Protein AF-W4VE16-F1 (afdb_monomer_lite)

Secondary structure (DSSP, 8-state):
-HHHHHHHHHHHHHHHHHTT-------SSHHHHHHHHHHHHHHHH---S---SEETTEEB-HHHHHH-BGGGTTB----BS-HHHHHHHH--TTS-SEEEETTEEEESEEEE-TTS-EEE-TTSPPSS-S---TT--EES-TTSS-SEEEEEPTTS-EEEEEPPHHHHHHHHHH---GGGSHHHHHHHH--TTHHHHHHHHS---

Foldseek 3Di:
DVVVVVVVVVVVVVVVVVVPPPDAPADPWLVRLQVVVQVCCCVPPVDHSLADQDAPNWGWPTCQSRQNDVVVVRHHDTATHALQVLLVVPDDPPFDQWDQDPNDTDGQFRHADNVRHTHGDPPGDDSCPVPPPQPAWDFPFLPDLAQWTWTAGPVGDTDTDRHDPVSNVVSPVVCVDPCPRPVNVCVNPNPPCVVVVVVVVVPDD

Organism: NCBI:txid1294263

InterPro domains:
  IPR060851 Athe_2463 domain [NF047340] (72-181)

Radius of gyration: 26.49 Å; chains: 1; bounding box: 72×44×58 Å

Sequence (205 aa):
MKKILCCIISLFVLASYLSTYTYAISYNSAKEAIDDANNFLLEKMGYENYYSLEVNGMNINDKLAQYGLDVFSNRPVFVYGDNVEASKKTTTAGRDMVKKVNGKDEYRALGYAVDGSVFPNPSFPYDNEGHAAKDKMWVKEPWNGSKVKYLYSENGNIVKRTLTDNAFQYIEKWIKFTSFKPHEVEACTGKKNYFVQMQLMYRKD

Structure (mmCIF, N/CA/C/O backbone):
data_AF-W4VE16-F1
#
_entry.id   AF-W4VE16-F1
#
loop_
_atom_site.group_PDB
_atom_site.id
_atom_site.type_symbol
_atom_site.label_atom_id
_atom_site.label_alt_id
_atom_site.label_comp_id
_atom_site.label_asym_id
_atom_site.label_entity_id
_atom_site.label_seq_id
_atom_site.pdbx_PDB_ins_code
_atom_site.Cartn_x
_atom_site.Cartn_y
_atom_site.Cartn_z
_atom_site.occupancy
_atom_site.B_iso_or_equiv
_atom_site.auth_seq_id
_atom_site.auth_comp_id
_atom_site.auth_asym_id
_atom_site.auth_atom_id
_atom_site.pdbx_PDB_model_num
ATOM 1 N N . MET A 1 1 ? -52.886 24.887 0.530 1.00 57.00 1 MET A N 1
ATOM 2 C CA . MET A 1 1 ? -52.362 23.499 0.556 1.00 57.00 1 MET A CA 1
ATOM 3 C C . MET A 1 1 ? -51.141 23.290 -0.341 1.00 57.00 1 MET A C 1
ATOM 5 O O . MET A 1 1 ? -50.118 22.901 0.196 1.00 57.00 1 MET A O 1
ATOM 9 N N . LYS A 1 2 ? -51.168 23.619 -1.647 1.00 60.41 2 LYS A N 1
ATOM 10 C CA . LYS A 1 2 ? -49.997 23.447 -2.546 1.00 60.41 2 LYS A CA 1
ATOM 11 C C . LYS A 1 2 ? -48.704 24.135 -2.066 1.00 60.41 2 LYS A C 1
ATOM 13 O O . LYS A 1 2 ? -47.647 23.527 -2.121 1.00 60.41 2 LYS A O 1
ATOM 18 N N . LYS A 1 3 ? -48.787 25.363 -1.531 1.00 66.06 3 LYS A N 1
ATOM 19 C CA . LYS A 1 3 ? -47.614 26.093 -1.001 1.00 66.06 3 LYS A CA 1
ATOM 20 C C . LYS A 1 3 ? -46.998 25.424 0.238 1.00 66.06 3 LYS A C 1
ATOM 22 O O . LYS A 1 3 ? -45.785 25.316 0.319 1.00 66.06 3 LYS A O 1
ATOM 27 N N . ILE A 1 4 ? -47.835 24.919 1.148 1.00 79.25 4 ILE A N 1
ATOM 28 C CA . ILE A 1 4 ? -47.393 24.204 2.359 1.00 79.25 4 ILE A CA 1
ATOM 29 C C . ILE A 1 4 ? -46.725 22.877 1.972 1.00 79.25 4 ILE A C 1
ATOM 31 O O . ILE A 1 4 ? -45.663 22.552 2.489 1.00 79.25 4 ILE A O 1
ATOM 35 N N . LEU A 1 5 ? -47.295 22.158 0.999 1.00 77.75 5 LEU A N 1
ATOM 36 C CA . LEU A 1 5 ? -46.724 20.916 0.476 1.00 77.75 5 LEU A CA 1
ATOM 37 C C . LEU A 1 5 ? -45.351 21.144 -0.185 1.00 77.75 5 LEU A C 1
ATOM 39 O O . LEU A 1 5 ? -44.418 20.397 0.091 1.00 77.75 5 LEU A O 1
ATOM 43 N N . CYS A 1 6 ? -45.189 22.208 -0.984 1.00 78.38 6 CYS A N 1
ATOM 44 C CA . CYS A 1 6 ? -43.885 22.572 -1.552 1.00 78.38 6 CYS A CA 1
ATOM 45 C C . CYS A 1 6 ? -42.851 22.939 -0.477 1.00 78.38 6 CYS A C 1
ATOM 47 O O . CYS A 1 6 ? -41.688 22.563 -0.613 1.00 78.38 6 CYS A O 1
ATOM 49 N N . CYS A 1 7 ? -43.248 23.633 0.596 1.00 80.00 7 CYS A N 1
ATOM 50 C CA . CYS A 1 7 ? -42.345 23.945 1.708 1.00 80.00 7 CYS A CA 1
ATOM 51 C C . CYS A 1 7 ? -41.877 22.682 2.439 1.00 80.00 7 CYS A C 1
ATOM 53 O O . CYS A 1 7 ? -40.691 22.568 2.727 1.00 80.00 7 CYS A O 1
ATOM 55 N N . ILE A 1 8 ? -42.774 21.720 2.678 1.00 83.81 8 ILE A N 1
ATOM 56 C CA . ILE A 1 8 ? -42.435 20.442 3.321 1.00 83.81 8 ILE A CA 1
ATOM 57 C C . ILE A 1 8 ? -41.465 19.638 2.447 1.00 83.81 8 ILE A C 1
ATOM 59 O O . ILE A 1 8 ? -40.438 19.183 2.941 1.00 83.81 8 ILE A O 1
ATOM 63 N N . ILE A 1 9 ? -41.734 19.520 1.142 1.00 82.06 9 ILE A N 1
ATOM 64 C CA . ILE A 1 9 ? -40.842 18.814 0.204 1.00 82.06 9 ILE A CA 1
ATOM 65 C C . ILE A 1 9 ? -39.463 19.486 0.151 1.00 82.06 9 ILE A C 1
ATOM 67 O O . ILE A 1 9 ? -38.445 18.804 0.207 1.00 82.06 9 ILE A O 1
ATOM 71 N N . SER A 1 10 ? -39.415 20.820 0.114 1.00 78.50 10 SER A N 1
ATOM 72 C CA . SER A 1 10 ? -38.149 21.568 0.112 1.00 78.50 10 SER A CA 1
ATOM 73 C C . SER A 1 10 ? -37.355 21.357 1.408 1.00 78.50 10 SER A C 1
ATOM 75 O O . SER A 1 10 ? -36.138 21.216 1.360 1.00 78.50 10 SER A O 1
ATOM 77 N N . LEU A 1 11 ? -38.040 21.274 2.554 1.00 80.38 11 LEU A N 1
ATOM 78 C CA . LEU A 1 11 ? -37.443 20.959 3.856 1.00 80.38 11 LEU A CA 1
ATOM 79 C C . LEU A 1 11 ? -36.879 19.537 3.913 1.00 80.38 11 LEU A C 1
ATOM 81 O O . LEU A 1 11 ? -35.785 19.353 4.436 1.00 80.38 11 LEU A O 1
ATOM 85 N N . PHE A 1 12 ? -37.572 18.549 3.341 1.00 77.31 12 PHE A N 1
ATOM 86 C CA . PHE A 1 12 ? -37.059 17.178 3.250 1.00 77.31 12 PHE A CA 1
ATOM 87 C C . PHE A 1 12 ? -35.819 17.081 2.357 1.00 77.31 12 PHE A C 1
ATOM 89 O O . PHE A 1 12 ? -34.852 16.414 2.720 1.00 77.31 12 PHE A O 1
ATOM 96 N N . VAL A 1 13 ? -35.811 17.794 1.228 1.00 74.94 13 VAL A N 1
ATOM 97 C CA . VAL A 1 13 ? -34.643 17.870 0.342 1.00 74.94 13 VAL A CA 1
ATOM 98 C C . VAL A 1 13 ? -33.468 18.540 1.069 1.00 74.94 13 VAL A C 1
ATOM 100 O O . VAL A 1 13 ? -32.381 17.974 1.121 1.00 74.94 13 VAL A O 1
ATOM 103 N N . LEU A 1 14 ? -33.682 19.681 1.731 1.00 70.88 14 LEU A N 1
ATOM 104 C CA . LEU A 1 14 ? -32.650 20.362 2.528 1.00 70.88 14 LEU A CA 1
ATOM 105 C C . LEU A 1 14 ? -32.124 19.511 3.696 1.00 70.88 14 LEU A C 1
ATOM 107 O O . LEU A 1 14 ? -30.916 19.469 3.916 1.00 70.88 14 LEU A O 1
ATOM 111 N N . ALA A 1 15 ? -32.997 18.795 4.407 1.00 67.62 15 ALA A N 1
ATOM 112 C CA . ALA A 1 15 ? -32.597 17.891 5.483 1.00 67.62 15 ALA A CA 1
ATOM 113 C C . ALA A 1 15 ? -31.716 16.743 4.965 1.00 67.62 15 ALA A C 1
ATOM 115 O O . ALA A 1 15 ? -30.717 16.414 5.601 1.00 67.62 15 ALA A O 1
ATOM 116 N N . SER A 1 16 ? -32.025 16.198 3.780 1.00 62.09 16 SER A N 1
ATOM 117 C CA . SER A 1 16 ? -31.207 15.150 3.157 1.00 62.09 16 SER A CA 1
ATOM 118 C C . SER A 1 16 ? -29.803 15.632 2.758 1.00 62.09 16 SER A C 1
ATOM 120 O O . SER A 1 16 ? -28.838 14.884 2.914 1.00 62.09 16 SER A O 1
ATOM 122 N N . TYR A 1 17 ? -29.657 16.898 2.347 1.00 58.84 17 TYR A N 1
ATOM 123 C CA . TYR A 1 17 ? -28.349 17.513 2.071 1.00 58.84 17 TYR A CA 1
ATOM 124 C C . TYR A 1 17 ? -27.553 17.847 3.343 1.00 58.84 17 TYR A C 1
ATOM 126 O O . TYR A 1 17 ? -26.323 17.817 3.330 1.00 58.84 17 TYR A O 1
ATOM 134 N N . LEU A 1 18 ? -28.227 18.136 4.460 1.00 55.19 18 LEU A N 1
ATOM 135 C CA . LEU A 1 18 ? -27.564 18.364 5.749 1.00 55.19 18 LEU A CA 1
ATOM 136 C C . LEU A 1 18 ? -27.046 17.056 6.369 1.00 55.19 18 LEU A C 1
ATOM 138 O O . LEU A 1 18 ? -26.001 17.065 7.014 1.00 55.19 18 LEU A O 1
ATOM 142 N N . SER A 1 19 ? -27.709 15.921 6.120 1.00 51.69 19 SER A N 1
ATOM 143 C CA . SER A 1 19 ? -27.262 14.600 6.591 1.00 51.69 19 SER A CA 1
ATOM 144 C C . SER A 1 19 ? -26.062 14.010 5.835 1.00 51.69 19 SER A C 1
ATOM 146 O O . SER A 1 19 ? -25.521 12.996 6.266 1.00 51.69 19 SER A O 1
ATOM 148 N N . THR A 1 20 ? -25.618 14.618 4.727 1.00 45.00 20 THR A N 1
ATOM 149 C CA . THR A 1 20 ? -24.474 14.117 3.936 1.00 45.00 20 THR A CA 1
ATOM 150 C C . THR A 1 20 ? -23.124 14.723 4.315 1.00 45.00 20 THR A C 1
ATOM 152 O O . THR A 1 20 ? -22.104 14.313 3.765 1.00 45.00 20 THR A O 1
ATOM 155 N N . TYR A 1 21 ? -23.072 15.646 5.280 1.00 42.00 21 TYR A N 1
ATOM 156 C CA . TYR A 1 21 ? -21.806 16.055 5.894 1.00 42.00 21 TYR A CA 1
ATOM 157 C C . TYR A 1 21 ? -21.425 15.063 6.994 1.00 42.00 21 TYR A C 1
ATOM 159 O O . TYR A 1 21 ? -21.427 15.380 8.181 1.00 42.00 21 TYR A O 1
ATOM 167 N N . THR A 1 22 ? -21.088 13.836 6.597 1.00 45.25 22 THR A N 1
ATOM 168 C CA . THR A 1 22 ? -20.306 12.951 7.460 1.00 45.25 22 THR A CA 1
ATOM 169 C C . THR A 1 22 ? -18.914 13.561 7.560 1.00 45.25 22 THR A C 1
ATOM 171 O O . THR A 1 22 ? -18.042 13.285 6.731 1.00 45.25 22 THR 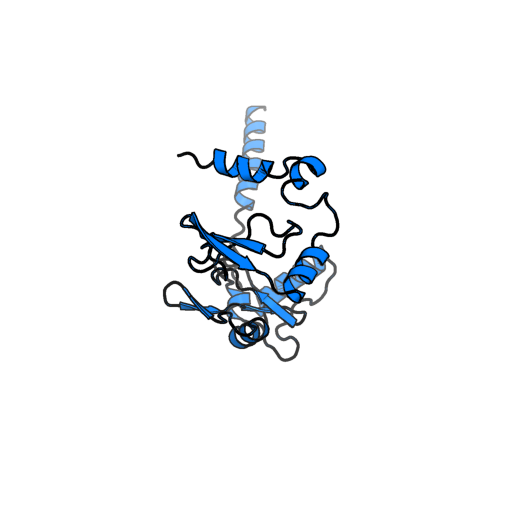A O 1
ATOM 174 N N . TYR A 1 23 ? -18.717 14.455 8.529 1.00 47.06 23 TYR A N 1
ATOM 175 C CA . TYR A 1 23 ? -17.379 14.774 9.007 1.00 47.06 23 TYR A CA 1
ATOM 176 C C . TYR A 1 23 ? -16.662 13.447 9.256 1.00 47.06 23 TYR A C 1
ATOM 178 O O . TYR A 1 23 ? -17.260 12.524 9.814 1.00 47.06 23 TYR A O 1
ATOM 186 N N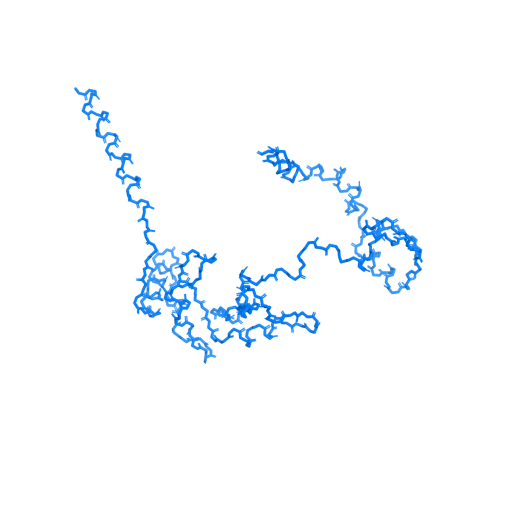 . ALA A 1 24 ? -15.424 13.323 8.771 1.00 52.94 24 ALA A N 1
ATOM 187 C CA . ALA A 1 24 ? -14.610 12.153 9.060 1.00 52.94 24 ALA A CA 1
ATOM 188 C C . ALA A 1 24 ? -14.599 11.966 10.581 1.00 52.94 24 ALA A C 1
ATOM 190 O O . ALA A 1 24 ? -14.223 12.887 11.309 1.00 52.94 24 ALA A O 1
ATOM 191 N N . ILE A 1 25 ? -15.103 10.821 11.046 1.00 66.81 25 ILE A N 1
ATOM 192 C CA . ILE A 1 25 ? -15.075 10.467 12.461 1.00 66.81 25 ILE A CA 1
ATOM 193 C C . ILE A 1 25 ? -13.602 10.494 12.867 1.00 66.81 25 ILE A C 1
ATOM 195 O O . ILE A 1 25 ? -12.791 9.744 12.327 1.00 66.81 25 ILE A O 1
ATOM 199 N N . SER A 1 26 ? -13.251 11.426 13.750 1.00 76.38 26 SER A N 1
ATOM 200 C CA . SER A 1 26 ? -11.925 11.492 14.350 1.00 76.38 26 SER A CA 1
ATOM 201 C C . SER A 1 26 ? -11.933 10.576 15.560 1.00 76.38 26 SER A C 1
ATOM 203 O O . SER A 1 26 ? -12.704 10.806 16.490 1.00 76.38 26 SER A O 1
ATOM 205 N N . TYR A 1 27 ? -11.074 9.564 15.558 1.00 90.19 27 TYR A N 1
ATOM 206 C CA . TYR A 1 27 ? -10.973 8.610 16.658 1.00 90.19 27 TYR A CA 1
ATOM 207 C C . TYR A 1 27 ? -9.960 9.087 17.694 1.00 90.19 27 TYR A C 1
ATOM 209 O O . TYR A 1 27 ? -8.892 9.587 17.343 1.00 90.19 27 TYR A O 1
ATOM 217 N N . ASN A 1 28 ? -10.262 8.894 18.978 1.00 91.94 28 ASN A N 1
ATOM 218 C CA . ASN A 1 28 ? -9.344 9.247 20.064 1.00 91.94 28 ASN A CA 1
ATOM 219 C C . ASN A 1 28 ? -8.227 8.210 20.231 1.00 91.94 28 ASN A C 1
ATOM 221 O O . ASN A 1 28 ? -7.212 8.475 20.875 1.00 91.94 28 ASN A O 1
ATOM 225 N N . SER A 1 29 ? -8.426 7.003 19.697 1.00 95.25 29 SER A N 1
ATOM 226 C CA . SER A 1 29 ? -7.459 5.911 19.765 1.00 95.25 29 SER A CA 1
ATOM 227 C C . SER A 1 29 ? -7.606 4.950 18.588 1.00 95.25 29 SER A C 1
ATOM 229 O O . SER A 1 29 ? -8.662 4.861 17.964 1.00 95.25 29 SER A O 1
ATOM 231 N N . ALA A 1 30 ? -6.551 4.180 18.317 1.00 95.44 30 ALA A N 1
ATOM 232 C CA . ALA A 1 30 ? -6.595 3.119 17.314 1.00 95.44 30 ALA A CA 1
ATOM 233 C C . ALA A 1 30 ? -7.620 2.038 17.678 1.00 95.44 30 ALA A C 1
ATOM 235 O O . ALA A 1 30 ? -8.294 1.508 16.802 1.00 95.44 30 ALA A O 1
ATOM 236 N N . LYS A 1 31 ? -7.777 1.759 18.979 1.00 96.88 31 LYS A N 1
ATOM 237 C CA . LYS A 1 31 ? -8.778 0.820 19.485 1.00 96.88 31 LYS A CA 1
ATOM 238 C C . LYS A 1 31 ? -10.195 1.260 19.116 1.00 96.88 31 LYS A C 1
ATOM 240 O O . LYS A 1 31 ? -10.960 0.445 18.632 1.00 96.88 31 LYS A O 1
ATOM 245 N N . GLU A 1 32 ? -10.522 2.536 19.306 1.00 96.12 32 GLU A N 1
ATOM 246 C CA . GLU A 1 32 ? -11.843 3.075 18.960 1.00 96.12 32 GLU A CA 1
ATOM 247 C C . GLU A 1 32 ? -12.130 2.940 17.456 1.00 96.12 32 GLU A C 1
ATOM 249 O O . GLU A 1 32 ? -13.207 2.492 17.074 1.00 96.12 32 GLU A O 1
ATOM 254 N N . ALA A 1 33 ? -11.137 3.239 16.609 1.00 95.38 33 ALA A N 1
ATOM 255 C CA . ALA A 1 33 ? -11.249 3.068 15.160 1.00 95.38 33 ALA A CA 1
ATOM 256 C C . ALA A 1 33 ? -11.455 1.597 14.755 1.00 95.38 33 ALA A C 1
ATOM 258 O O . ALA A 1 33 ? -12.257 1.297 13.872 1.00 95.38 33 ALA A O 1
ATOM 259 N N . ILE A 1 34 ? -10.732 0.677 15.401 1.00 96.06 34 ILE A N 1
ATOM 260 C CA . ILE A 1 34 ? -10.852 -0.769 15.174 1.00 96.06 34 ILE A CA 1
ATOM 261 C C . ILE A 1 34 ? -12.220 -1.282 15.624 1.00 96.06 34 ILE A C 1
ATOM 263 O O . ILE A 1 34 ? -12.843 -2.051 14.895 1.00 96.06 34 ILE A O 1
ATOM 267 N N . ASP A 1 35 ? -12.687 -0.865 16.802 1.00 95.81 35 ASP A N 1
ATOM 268 C CA . ASP A 1 35 ? -13.983 -1.272 17.344 1.00 95.81 35 ASP A CA 1
ATOM 269 C C . ASP A 1 35 ? -15.117 -0.833 16.401 1.00 95.81 35 ASP A C 1
ATOM 271 O O . ASP A 1 35 ? -15.983 -1.642 16.070 1.00 95.81 35 ASP A O 1
ATOM 275 N N . ASP A 1 36 ? -15.080 0.408 15.898 1.00 94.38 36 ASP A N 1
ATOM 276 C CA . ASP A 1 36 ? -16.052 0.903 14.913 1.00 94.38 36 ASP A CA 1
ATOM 277 C C . ASP A 1 36 ? -16.014 0.099 13.603 1.00 94.38 36 ASP A C 1
ATOM 279 O O . ASP A 1 36 ? -17.043 -0.394 13.131 1.00 94.38 36 ASP A O 1
ATOM 283 N N . ALA A 1 37 ? -14.817 -0.125 13.051 1.00 94.00 37 ALA A N 1
ATOM 284 C CA . ALA A 1 37 ? -14.650 -0.901 11.825 1.00 94.00 37 ALA A CA 1
ATOM 285 C C . ALA A 1 37 ? -15.143 -2.350 11.977 1.00 94.00 37 ALA A C 1
ATOM 287 O O . ALA A 1 37 ? -15.802 -2.881 11.080 1.00 94.00 37 ALA A O 1
ATOM 288 N N . ASN A 1 38 ? -14.866 -2.990 13.113 1.00 95.19 38 ASN A N 1
ATOM 289 C CA . ASN A 1 38 ? -15.333 -4.343 13.401 1.00 95.19 38 ASN A CA 1
ATOM 290 C C . ASN A 1 38 ? -16.850 -4.402 13.588 1.00 95.19 38 ASN A C 1
ATOM 292 O O . ASN A 1 38 ? -17.474 -5.328 13.074 1.00 95.19 38 ASN A O 1
ATOM 296 N N . ASN A 1 39 ? -17.457 -3.417 14.256 1.00 95.19 39 ASN A N 1
ATOM 297 C CA . ASN A 1 39 ? -18.914 -3.335 14.378 1.00 95.19 39 ASN A CA 1
ATOM 298 C C . ASN A 1 39 ? -19.571 -3.216 12.999 1.00 95.19 39 ASN A C 1
ATOM 300 O O . ASN A 1 39 ? -20.517 -3.943 12.698 1.00 95.19 39 ASN A O 1
ATOM 304 N N . PHE A 1 40 ? -19.025 -2.369 12.121 1.00 92.12 40 PHE A N 1
ATOM 305 C CA . PHE A 1 40 ? -19.503 -2.257 10.746 1.00 92.12 40 PHE A CA 1
ATOM 306 C C . PHE A 1 40 ? -19.406 -3.592 9.989 1.00 92.12 40 PHE A C 1
ATOM 308 O O . PHE A 1 40 ? -20.363 -4.008 9.332 1.00 92.12 40 PHE A O 1
ATOM 315 N N . LEU A 1 41 ? -18.265 -4.282 10.081 1.00 92.25 41 LEU A N 1
ATOM 316 C CA . LEU A 1 41 ? -18.055 -5.569 9.412 1.00 92.25 41 LEU A CA 1
ATOM 317 C C . LEU A 1 41 ? -18.970 -6.669 9.961 1.00 92.25 41 LEU A C 1
ATOM 319 O O . LEU A 1 41 ? -19.495 -7.468 9.183 1.00 92.25 41 LEU A O 1
ATOM 323 N N . LEU A 1 42 ? -19.229 -6.676 11.266 1.00 91.62 42 LEU A N 1
ATOM 324 C CA . LEU A 1 42 ? -20.180 -7.589 11.884 1.00 91.62 42 LEU A CA 1
ATOM 325 C C . LEU A 1 42 ? -21.598 -7.331 11.363 1.00 91.62 42 LEU A C 1
ATOM 327 O O . LEU A 1 42 ? -22.243 -8.243 10.850 1.00 91.62 42 LEU A O 1
ATOM 331 N N . GLU A 1 43 ? -22.064 -6.084 11.417 1.00 90.38 43 GLU A N 1
ATOM 332 C CA . GLU A 1 43 ? -23.427 -5.728 11.015 1.00 90.38 43 GLU A CA 1
ATOM 333 C C . GLU A 1 43 ? -23.697 -5.926 9.522 1.00 90.38 43 GLU A C 1
ATOM 335 O O . GLU A 1 43 ? -24.807 -6.296 9.133 1.00 90.38 43 GLU A O 1
ATOM 340 N N . LYS A 1 44 ? -22.720 -5.610 8.664 1.00 93.56 44 LYS A N 1
ATOM 341 C CA . LYS A 1 44 ? -22.915 -5.620 7.205 1.00 93.56 44 LYS A CA 1
ATOM 342 C C . LYS A 1 44 ? -22.490 -6.917 6.546 1.00 93.56 44 LYS A C 1
ATOM 344 O O . LYS A 1 44 ? -23.001 -7.234 5.474 1.00 93.56 44 LYS A O 1
ATOM 349 N N . MET A 1 45 ? -21.541 -7.632 7.141 1.00 94.00 45 MET A N 1
ATOM 350 C CA . MET A 1 45 ? -20.874 -8.763 6.496 1.00 94.00 45 MET A CA 1
ATOM 351 C C . MET A 1 45 ? -20.804 -10.011 7.385 1.00 94.00 45 MET A C 1
ATOM 353 O O . MET A 1 45 ? -20.404 -11.061 6.889 1.00 94.00 45 MET A O 1
ATOM 357 N N . GLY A 1 46 ? -21.207 -9.932 8.659 1.00 92.06 46 GLY A N 1
ATOM 358 C CA . GLY A 1 46 ? -21.157 -11.055 9.599 1.00 92.06 46 GLY A CA 1
ATOM 359 C C . GLY A 1 46 ? -19.741 -11.440 10.036 1.00 92.06 46 GLY A C 1
ATOM 360 O O . GLY A 1 46 ? -19.548 -12.545 10.535 1.00 92.06 46 GLY A O 1
ATOM 361 N N . TYR A 1 47 ? -18.749 -10.566 9.829 1.00 90.19 47 TYR A N 1
ATOM 362 C CA . TYR A 1 47 ? -17.371 -10.819 10.250 1.00 90.19 47 TYR A CA 1
ATOM 363 C C . TYR A 1 47 ? -17.116 -10.238 11.637 1.00 90.19 47 TYR A C 1
ATOM 365 O O . TYR A 1 47 ? -17.101 -9.023 11.820 1.00 90.19 47 TYR A O 1
ATOM 373 N N . GLU A 1 48 ? -16.873 -11.114 12.606 1.00 92.62 48 GLU A N 1
ATOM 374 C CA . GLU A 1 48 ? -16.484 -10.727 13.960 1.00 92.62 48 GLU A CA 1
ATOM 375 C C . GLU A 1 48 ? -14.974 -10.491 14.056 1.00 92.62 48 GLU A C 1
ATOM 377 O O . GLU A 1 48 ? -14.183 -11.296 13.564 1.00 92.62 48 GLU A O 1
ATOM 382 N N . ASN A 1 49 ? -14.579 -9.415 14.746 1.00 92.56 49 ASN A N 1
ATOM 383 C CA . ASN A 1 49 ? -13.195 -9.142 15.160 1.00 92.56 49 ASN A CA 1
ATOM 384 C C . ASN A 1 49 ? -12.153 -9.255 14.029 1.00 92.56 49 ASN A C 1
ATOM 386 O O . ASN A 1 49 ? -11.064 -9.789 14.232 1.00 92.56 49 ASN A O 1
ATOM 390 N N . TYR A 1 50 ? -12.491 -8.771 12.831 1.00 94.94 50 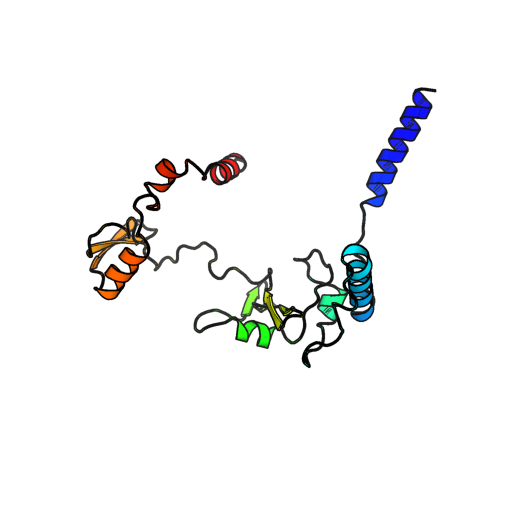TYR A N 1
ATOM 391 C CA . TYR A 1 50 ? -11.620 -8.860 11.657 1.00 94.94 50 TYR A CA 1
ATOM 392 C C . TYR A 1 50 ? -10.299 -8.098 11.845 1.00 94.94 50 TYR A C 1
ATOM 394 O O . TYR A 1 50 ? -9.235 -8.584 11.465 1.00 94.94 50 TYR A O 1
ATOM 402 N N . TYR A 1 51 ? -10.364 -6.909 12.445 1.00 96.69 51 TYR A N 1
ATOM 403 C CA . TYR A 1 51 ? -9.200 -6.118 12.828 1.00 96.69 51 TYR A CA 1
ATOM 404 C C . TYR A 1 51 ? -8.871 -6.308 14.310 1.00 96.69 51 TYR A C 1
ATOM 406 O O . TYR A 1 51 ? -9.754 -6.382 15.164 1.00 96.69 51 TYR A O 1
ATOM 414 N N . SER A 1 52 ? -7.582 -6.309 14.628 1.00 96.56 52 SER A N 1
ATOM 415 C CA . SER A 1 52 ? -7.047 -6.362 15.993 1.00 96.56 52 SER A CA 1
ATOM 416 C C . SER A 1 52 ? -5.941 -5.320 16.184 1.00 96.56 52 SER A C 1
ATOM 418 O O . SER A 1 52 ? -5.455 -4.737 15.215 1.00 96.56 52 SER A O 1
ATOM 420 N N . LEU A 1 53 ? -5.527 -5.082 17.434 1.00 97.62 53 LEU A N 1
ATOM 421 C CA . LEU A 1 53 ? -4.377 -4.219 17.750 1.00 97.62 53 LEU A CA 1
ATOM 422 C C . LEU A 1 53 ? -3.033 -4.864 17.379 1.00 97.62 53 LEU A C 1
ATOM 424 O O . LEU A 1 53 ? -2.048 -4.157 17.190 1.00 97.62 53 LEU A O 1
ATOM 428 N N . GLU A 1 54 ? -2.996 -6.190 17.257 1.00 97.44 54 GLU A N 1
ATOM 429 C CA . GLU A 1 54 ? -1.804 -6.952 16.898 1.00 97.44 54 GLU A CA 1
ATOM 430 C C . GLU A 1 54 ? -2.181 -8.135 16.000 1.00 97.44 54 GLU A C 1
ATOM 432 O O . GLU A 1 54 ? -3.175 -8.823 16.252 1.00 97.44 54 GLU A O 1
ATOM 437 N N . VAL A 1 55 ? -1.376 -8.381 14.966 1.00 95.69 55 VAL A N 1
ATOM 438 C CA . VAL A 1 55 ? -1.470 -9.550 14.083 1.00 95.69 55 VAL A CA 1
ATOM 439 C C . VAL A 1 55 ? -0.071 -10.118 13.868 1.00 95.69 55 VAL A C 1
ATOM 441 O O . VAL A 1 55 ? 0.834 -9.394 13.464 1.00 95.69 55 VAL A O 1
ATOM 444 N N . ASN A 1 56 ? 0.115 -11.423 14.089 1.00 93.88 56 ASN A N 1
ATOM 445 C CA . ASN A 1 56 ? 1.388 -12.123 13.850 1.00 93.88 56 ASN A CA 1
ATOM 446 C C . ASN A 1 56 ? 2.612 -11.449 14.516 1.00 93.88 56 ASN A C 1
ATOM 448 O O . ASN A 1 56 ? 3.678 -11.370 13.907 1.00 93.88 56 ASN A O 1
ATOM 452 N N . GLY A 1 57 ? 2.465 -10.933 15.743 1.00 95.00 57 GLY A N 1
ATOM 453 C CA . GLY A 1 57 ? 3.536 -10.223 16.456 1.00 95.00 57 GLY A CA 1
ATOM 454 C C . GLY A 1 57 ? 3.789 -8.790 15.973 1.00 95.00 57 GLY A C 1
ATOM 455 O O . GLY A 1 57 ? 4.740 -8.152 16.423 1.00 95.00 57 GLY A O 1
ATOM 456 N N . MET A 1 58 ? 2.972 -8.274 15.051 1.00 97.25 58 MET A N 1
ATOM 457 C CA . MET A 1 58 ? 3.056 -6.908 14.543 1.00 97.25 58 MET A CA 1
ATOM 458 C C . MET A 1 58 ? 1.921 -6.062 15.111 1.00 97.25 58 MET A C 1
ATOM 460 O O . MET A 1 58 ? 0.747 -6.358 14.893 1.00 97.25 58 MET A O 1
ATOM 464 N N . ASN A 1 59 ? 2.276 -4.969 15.780 1.00 98.06 59 ASN A N 1
ATOM 465 C CA . ASN A 1 59 ? 1.308 -3.988 16.261 1.00 98.06 59 ASN A CA 1
ATOM 466 C C . ASN A 1 59 ? 0.701 -3.186 15.102 1.00 98.06 59 ASN A C 1
ATOM 468 O O . ASN A 1 59 ? 1.361 -2.946 14.085 1.00 98.06 59 ASN A O 1
ATOM 472 N N . ILE A 1 60 ? -0.542 -2.743 15.280 1.00 97.81 60 ILE A N 1
ATOM 473 C CA . ILE A 1 60 ? -1.205 -1.766 14.416 1.00 97.81 60 ILE A CA 1
ATOM 474 C C . ILE A 1 60 ? -0.424 -0.443 14.422 1.00 97.81 60 ILE A C 1
ATOM 476 O O . ILE A 1 60 ? 0.162 -0.033 15.426 1.00 97.81 60 ILE A O 1
ATOM 480 N N . ASN A 1 61 ? -0.434 0.271 13.301 1.00 96.81 61 ASN A N 1
ATOM 481 C CA . ASN A 1 61 ? 0.044 1.643 13.254 1.00 96.81 61 ASN A CA 1
ATOM 482 C C . ASN A 1 61 ? -1.006 2.595 13.846 1.00 96.81 61 ASN A C 1
ATOM 484 O O . ASN A 1 61 ? -1.946 3.008 13.162 1.00 96.81 61 ASN A O 1
ATOM 488 N N . ASP A 1 62 ? -0.812 2.986 15.107 1.00 95.94 62 ASP A N 1
ATOM 489 C CA . ASP A 1 62 ? -1.777 3.805 15.849 1.00 95.94 62 ASP A CA 1
ATOM 490 C C . ASP A 1 62 ? -2.132 5.126 15.164 1.00 95.94 62 ASP A C 1
ATOM 492 O O . ASP A 1 62 ? -3.285 5.557 15.190 1.00 95.94 62 ASP A O 1
ATOM 496 N N . LYS A 1 63 ? -1.147 5.782 14.541 1.00 94.31 63 LYS A N 1
ATOM 497 C CA . LYS A 1 63 ? -1.356 7.082 13.894 1.00 94.31 63 LYS A CA 1
ATOM 498 C C . LYS A 1 63 ? -2.191 6.941 12.629 1.00 94.31 63 LYS A C 1
ATOM 500 O O . LYS A 1 63 ? -3.075 7.757 12.401 1.00 94.31 63 LYS A O 1
ATOM 505 N N . LEU A 1 64 ? -1.926 5.913 11.827 1.00 94.69 64 LEU A N 1
ATOM 506 C CA . LEU A 1 64 ? -2.693 5.643 10.613 1.00 94.69 64 LEU A CA 1
ATOM 507 C C . LEU A 1 64 ? -4.112 5.163 10.932 1.00 94.69 64 LEU A C 1
ATOM 509 O O . LEU A 1 64 ? -5.051 5.576 10.256 1.00 94.69 64 LEU A O 1
ATOM 513 N N . ALA A 1 65 ? -4.288 4.368 11.987 1.00 95.12 65 ALA A N 1
ATOM 514 C CA . ALA A 1 65 ? -5.609 3.951 12.447 1.00 95.12 65 ALA A CA 1
ATOM 515 C C . ALA A 1 65 ? -6.440 5.130 12.987 1.00 95.12 65 ALA A C 1
ATOM 517 O O . ALA A 1 65 ? -7.643 5.178 12.761 1.00 95.12 65 ALA A O 1
ATOM 518 N N . GLN A 1 66 ? -5.816 6.099 13.665 1.00 93.38 66 GLN A N 1
ATOM 519 C CA . GLN A 1 66 ? -6.520 7.270 14.208 1.00 93.38 66 GLN A CA 1
ATOM 520 C C . GLN A 1 66 ? -6.799 8.348 13.160 1.00 93.38 66 GLN A C 1
ATOM 522 O O . GLN A 1 66 ? -7.921 8.837 13.055 1.00 93.38 66 GLN A O 1
ATOM 527 N N . TYR A 1 67 ? -5.767 8.739 12.413 1.00 90.81 67 TYR A N 1
ATOM 528 C CA . TYR A 1 67 ? -5.778 9.958 11.600 1.00 90.81 67 TYR A CA 1
ATOM 529 C C . TYR A 1 67 ? -5.759 9.685 10.096 1.00 90.81 67 TYR A C 1
ATOM 531 O O . TYR A 1 67 ? -6.008 10.592 9.302 1.00 90.81 67 TYR A O 1
ATOM 539 N N . GLY A 1 68 ? -5.438 8.457 9.684 1.00 90.56 68 GLY A N 1
ATOM 540 C CA . GLY A 1 68 ? -5.286 8.126 8.276 1.00 90.56 68 GLY A CA 1
ATOM 541 C C . GLY A 1 68 ? -4.149 8.873 7.585 1.00 90.56 68 GLY A C 1
ATOM 542 O O . GLY A 1 68 ? -3.155 9.271 8.195 1.00 90.56 68 GLY A O 1
ATOM 543 N N . LEU A 1 69 ? -4.319 9.060 6.276 1.00 87.75 69 LEU A N 1
ATOM 544 C CA . LEU A 1 69 ? -3.514 9.959 5.448 1.00 87.75 69 LEU A CA 1
ATOM 545 C C . LEU A 1 69 ? -4.434 10.777 4.547 1.00 87.75 69 LEU A C 1
ATOM 547 O O . LEU A 1 69 ? -5.524 10.324 4.192 1.00 87.75 69 LEU A O 1
ATOM 551 N N . ASP A 1 70 ? -3.945 11.924 4.087 1.00 87.69 70 ASP A N 1
ATOM 552 C CA . ASP A 1 70 ? -4.664 12.801 3.157 1.00 87.69 70 ASP A CA 1
ATOM 553 C C . ASP A 1 70 ? -5.110 12.066 1.880 1.00 87.69 70 ASP A C 1
ATOM 555 O O . ASP A 1 70 ? -6.239 12.225 1.421 1.00 87.69 70 ASP A O 1
ATOM 559 N N . VAL A 1 71 ? -4.288 11.138 1.374 1.00 86.44 71 VAL A N 1
ATOM 560 C CA . VAL A 1 71 ? -4.623 10.321 0.189 1.00 86.44 71 VAL A CA 1
ATOM 561 C C . VAL A 1 71 ? -5.812 9.383 0.408 1.00 86.44 71 VAL A C 1
ATOM 563 O O . VAL A 1 71 ? -6.436 8.938 -0.551 1.00 86.44 71 VAL A O 1
ATOM 566 N N . PHE A 1 72 ? -6.143 9.103 1.669 1.00 85.56 72 PHE A N 1
ATOM 567 C CA . PHE A 1 72 ? -7.334 8.368 2.089 1.00 85.56 72 PHE A CA 1
ATOM 568 C C . PHE A 1 72 ? -8.400 9.304 2.668 1.00 85.56 72 PHE A C 1
ATOM 570 O O . PHE A 1 72 ? -9.263 8.871 3.429 1.00 85.56 72 PHE A O 1
ATOM 577 N N . SER A 1 73 ? -8.341 10.599 2.342 1.00 85.94 73 SER A N 1
ATOM 578 C CA . SER A 1 73 ? -9.223 11.636 2.890 1.00 85.94 73 SER A CA 1
ATOM 579 C C . SER A 1 73 ? -9.212 11.680 4.423 1.00 85.94 73 SER A C 1
ATOM 581 O O . SER A 1 73 ? -10.250 11.908 5.042 1.00 85.94 73 SER A O 1
ATOM 583 N N . ASN A 1 74 ? -8.047 11.419 5.028 1.00 85.88 74 ASN A N 1
ATOM 584 C CA . ASN A 1 74 ? -7.834 11.321 6.478 1.00 85.88 74 ASN A CA 1
ATOM 585 C C . ASN A 1 74 ? -8.748 10.292 7.170 1.00 85.88 74 ASN A C 1
ATOM 587 O O . ASN A 1 74 ? -9.139 10.461 8.321 1.00 85.88 74 ASN A O 1
ATOM 591 N N . ARG A 1 75 ? -9.120 9.222 6.457 1.00 87.88 75 ARG A N 1
ATOM 592 C CA . ARG A 1 75 ? -9.843 8.077 7.026 1.00 87.88 75 ARG A CA 1
ATOM 593 C C . ARG A 1 75 ? -8.867 7.057 7.615 1.00 87.88 75 ARG A C 1
ATOM 595 O O . ARG A 1 75 ? -7.782 6.907 7.049 1.00 87.88 75 ARG A O 1
ATOM 602 N N . PRO A 1 76 ? -9.257 6.316 8.670 1.00 92.19 76 PRO A N 1
ATOM 603 C CA . PRO A 1 76 ? -8.444 5.250 9.247 1.00 92.19 76 PRO A CA 1
ATOM 604 C C . PRO A 1 76 ? -7.851 4.300 8.209 1.00 92.19 76 PRO A C 1
ATOM 606 O O . PRO A 1 76 ? -8.540 3.841 7.296 1.00 92.19 76 PRO A O 1
ATOM 609 N N . VAL A 1 77 ? -6.575 3.970 8.391 1.00 94.62 77 VAL A N 1
ATOM 610 C CA . VAL A 1 77 ? -5.866 2.955 7.612 1.00 94.62 77 VAL A CA 1
ATOM 611 C C . VAL A 1 77 ? -5.313 1.912 8.576 1.00 94.62 77 VAL A C 1
ATOM 613 O O . VAL A 1 77 ? -4.405 2.192 9.359 1.00 94.62 77 VAL A O 1
ATOM 616 N N . PHE A 1 78 ? -5.859 0.699 8.510 1.00 96.38 78 PHE A N 1
ATOM 617 C CA . PHE A 1 78 ? -5.455 -0.414 9.368 1.00 96.38 78 PHE A CA 1
ATOM 618 C C . PHE A 1 78 ? -4.312 -1.196 8.726 1.00 96.38 78 PHE A C 1
ATOM 620 O O . PHE A 1 78 ? -4.525 -2.059 7.873 1.00 96.38 78 PHE A O 1
ATOM 627 N N . VAL A 1 79 ? -3.089 -0.865 9.133 1.00 97.50 79 VAL A N 1
ATOM 628 C CA . VAL A 1 79 ? -1.865 -1.562 8.728 1.00 97.50 79 VAL A CA 1
ATOM 629 C C . VAL A 1 79 ? -1.025 -1.912 9.948 1.00 97.50 79 VAL A C 1
ATOM 631 O O . VAL A 1 79 ? -1.036 -1.192 10.946 1.00 97.50 79 VAL A O 1
ATOM 634 N N . TYR A 1 80 ? -0.293 -3.012 9.843 1.00 98.25 80 TYR A N 1
ATOM 635 C CA . TYR A 1 80 ? 0.507 -3.614 10.902 1.00 98.25 80 TYR A CA 1
ATOM 636 C C . TYR A 1 80 ? 1.999 -3.515 10.589 1.00 98.25 80 TYR A C 1
ATOM 638 O O . TYR A 1 80 ? 2.392 -3.516 9.421 1.00 98.25 80 TYR A O 1
ATOM 646 N N . GLY A 1 81 ? 2.832 -3.474 11.628 1.00 96.69 81 GLY A N 1
ATOM 647 C CA . GLY A 1 81 ? 4.291 -3.457 11.497 1.00 96.69 81 GLY A CA 1
ATOM 648 C C . GLY A 1 81 ? 4.837 -2.132 10.960 1.00 96.69 81 GLY A C 1
ATOM 649 O O . GLY A 1 81 ? 4.133 -1.120 10.911 1.00 96.69 81 GLY A O 1
ATOM 650 N N . ASP A 1 82 ? 6.116 -2.119 10.582 1.00 94.44 82 ASP A N 1
ATOM 651 C CA . ASP A 1 82 ? 6.779 -0.911 10.100 1.00 94.44 82 ASP A CA 1
ATOM 652 C C . ASP A 1 82 ? 6.812 -0.809 8.564 1.00 94.44 82 ASP A C 1
ATOM 654 O O . ASP A 1 82 ? 6.883 -1.789 7.814 1.00 94.44 82 ASP A O 1
ATOM 658 N N . ASN A 1 83 ? 6.770 0.433 8.086 1.00 94.44 83 ASN A N 1
ATOM 659 C CA . ASN A 1 83 ? 6.774 0.764 6.666 1.00 94.44 83 ASN A CA 1
ATOM 660 C C . ASN A 1 83 ? 8.114 0.458 5.975 1.00 94.44 83 ASN A C 1
ATOM 662 O O . ASN A 1 83 ? 8.135 0.269 4.756 1.00 94.44 83 ASN A O 1
ATOM 666 N N . VAL A 1 84 ? 9.225 0.381 6.714 1.00 94.56 84 VAL A N 1
ATOM 667 C CA . VAL A 1 84 ? 10.554 0.101 6.163 1.00 94.56 84 VAL A CA 1
ATOM 668 C C . VAL A 1 84 ? 10.635 -1.364 5.752 1.00 94.56 84 VAL A C 1
ATOM 670 O O . VAL A 1 84 ? 10.933 -1.656 4.595 1.00 94.56 84 VAL A O 1
ATOM 673 N N . GLU A 1 85 ? 10.340 -2.292 6.657 1.00 93.62 85 GLU A N 1
ATOM 674 C CA . GLU A 1 85 ? 10.336 -3.730 6.395 1.00 93.62 85 GLU A CA 1
ATOM 675 C C . GLU A 1 85 ? 9.303 -4.116 5.341 1.00 93.62 85 GLU A C 1
ATOM 677 O O . GLU A 1 85 ? 9.634 -4.835 4.392 1.00 93.62 85 GLU A O 1
ATOM 682 N N . ALA A 1 86 ? 8.087 -3.571 5.438 1.00 93.94 86 ALA A N 1
ATOM 683 C CA . ALA A 1 86 ? 7.055 -3.782 4.427 1.00 93.94 86 ALA A CA 1
ATOM 684 C C . ALA A 1 86 ? 7.530 -3.336 3.034 1.00 93.94 86 ALA A C 1
ATOM 686 O O . ALA A 1 86 ? 7.361 -4.049 2.038 1.00 93.94 86 ALA A O 1
ATOM 687 N N . SER A 1 87 ? 8.212 -2.191 2.955 1.00 93.38 87 SER A N 1
ATOM 688 C CA . SER A 1 87 ? 8.769 -1.699 1.695 1.00 93.38 87 SER A CA 1
ATOM 689 C C . SER A 1 87 ? 9.933 -2.565 1.203 1.00 93.38 87 SER A C 1
ATOM 691 O O . SER A 1 87 ? 9.998 -2.851 0.005 1.00 93.38 87 SER A O 1
ATOM 693 N N . LYS A 1 88 ? 10.814 -3.058 2.089 1.00 90.69 88 LYS A N 1
ATOM 694 C CA . LYS A 1 88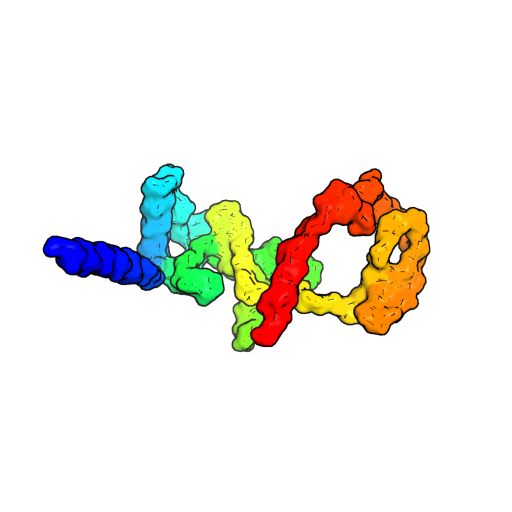 ? 11.890 -4.005 1.723 1.00 9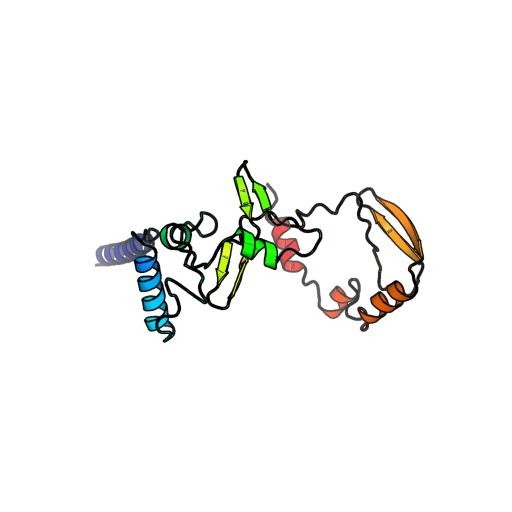0.69 88 LYS A CA 1
ATOM 695 C C . LYS A 1 88 ? 11.325 -5.262 1.070 1.00 90.69 88 LYS A C 1
ATOM 697 O O . LYS A 1 88 ? 11.828 -5.680 0.032 1.00 90.69 88 LYS A O 1
ATOM 702 N N . LYS A 1 89 ? 10.249 -5.831 1.626 1.00 86.62 89 LYS A N 1
ATOM 703 C CA . LYS A 1 89 ? 9.636 -7.080 1.137 1.00 86.62 89 LYS A CA 1
ATOM 704 C C . LYS A 1 89 ? 9.131 -6.985 -0.309 1.00 86.62 89 LYS A C 1
ATOM 706 O O . LYS A 1 89 ? 9.118 -7.990 -1.013 1.00 86.62 89 LYS A O 1
ATOM 711 N N . THR A 1 90 ? 8.737 -5.795 -0.770 1.00 75.69 90 THR A N 1
ATOM 712 C CA . THR A 1 90 ? 8.252 -5.572 -2.152 1.00 75.69 90 THR A CA 1
ATOM 713 C C . THR A 1 90 ? 9.324 -5.071 -3.111 1.00 75.69 90 THR A C 1
ATOM 715 O O . THR A 1 90 ? 9.109 -5.032 -4.325 1.00 75.69 90 THR A O 1
ATOM 718 N N . THR A 1 91 ? 10.487 -4.692 -2.588 1.00 76.69 91 THR A N 1
ATOM 719 C CA . THR A 1 91 ? 11.553 -4.074 -3.368 1.00 76.69 91 THR A CA 1
ATOM 720 C C . THR A 1 91 ? 12.562 -5.138 -3.795 1.00 76.69 91 THR A C 1
ATOM 722 O O . THR A 1 91 ? 13.526 -5.433 -3.096 1.00 76.69 91 THR A O 1
ATOM 725 N N . THR A 1 92 ? 12.355 -5.732 -4.972 1.00 65.38 92 THR A N 1
ATOM 726 C CA . THR A 1 92 ? 13.408 -6.504 -5.656 1.00 65.38 92 THR A CA 1
ATOM 727 C C . THR A 1 92 ? 14.521 -5.585 -6.163 1.00 65.38 92 THR A C 1
ATOM 729 O O . THR A 1 92 ? 14.272 -4.411 -6.446 1.00 65.38 92 THR A O 1
ATOM 732 N N . ALA A 1 93 ? 15.729 -6.137 -6.328 1.00 53.09 93 ALA A N 1
ATOM 733 C CA . ALA A 1 93 ? 16.923 -5.424 -6.787 1.00 53.09 93 ALA A CA 1
ATOM 734 C C . ALA A 1 93 ? 16.629 -4.447 -7.946 1.00 53.09 93 ALA A C 1
ATOM 736 O O . ALA A 1 93 ? 16.189 -4.857 -9.021 1.00 53.09 93 ALA A O 1
ATOM 737 N N . GLY A 1 94 ? 16.874 -3.155 -7.702 1.00 58.75 94 GLY A N 1
ATOM 738 C CA . GLY A 1 94 ? 16.762 -2.080 -8.693 1.00 58.75 94 GLY A CA 1
ATOM 739 C C . GLY A 1 94 ? 15.539 -1.165 -8.574 1.00 58.75 94 GLY A C 1
ATOM 740 O O . GLY A 1 94 ? 15.426 -0.243 -9.376 1.00 58.75 94 GLY A O 1
ATOM 741 N N . ARG A 1 95 ? 14.629 -1.379 -7.613 1.00 70.88 95 ARG A N 1
ATOM 742 C CA . ARG A 1 95 ? 13.542 -0.426 -7.320 1.00 70.88 95 ARG A CA 1
ATOM 743 C C . ARG A 1 95 ? 13.829 0.354 -6.045 1.00 70.88 95 ARG A C 1
ATOM 745 O O . ARG A 1 95 ? 14.444 -0.170 -5.123 1.00 70.88 95 ARG A O 1
ATOM 752 N N . ASP A 1 96 ? 13.343 1.587 -5.981 1.00 82.25 96 ASP A N 1
ATOM 753 C CA . ASP A 1 96 ? 13.479 2.396 -4.774 1.00 82.25 96 ASP A CA 1
ATOM 754 C C . ASP A 1 96 ? 12.472 1.940 -3.722 1.00 82.25 96 ASP A C 1
ATOM 756 O O . ASP A 1 96 ? 11.275 1.833 -3.986 1.00 82.25 96 ASP A O 1
ATOM 760 N N . MET A 1 97 ? 12.949 1.683 -2.513 1.00 88.38 97 MET A N 1
ATOM 761 C CA . MET A 1 97 ? 12.097 1.390 -1.360 1.00 88.38 97 MET A CA 1
ATOM 762 C C . MET A 1 97 ? 11.479 2.666 -0.762 1.00 88.38 97 MET A C 1
ATOM 764 O O . MET A 1 97 ? 10.408 2.627 -0.158 1.00 88.38 97 MET A O 1
ATOM 768 N N . VAL A 1 98 ? 12.181 3.788 -0.918 1.00 91.00 98 VAL A N 1
ATOM 769 C CA . VAL A 1 98 ? 11.865 5.098 -0.353 1.00 91.00 98 VAL A CA 1
ATOM 770 C C . VAL A 1 98 ? 12.220 6.172 -1.376 1.00 91.00 98 VAL A C 1
ATOM 772 O O . VAL A 1 98 ? 13.230 6.054 -2.070 1.00 91.00 98 VAL A O 1
ATOM 775 N N . LYS A 1 99 ? 11.399 7.214 -1.478 1.00 88.94 99 LYS A N 1
ATOM 776 C CA . LYS A 1 99 ? 11.661 8.388 -2.316 1.00 88.94 99 LYS A CA 1
ATOM 777 C C . LYS A 1 99 ? 11.390 9.661 -1.525 1.00 88.94 99 LYS A C 1
ATOM 779 O O . LYS A 1 99 ? 10.552 9.678 -0.629 1.00 88.94 99 LYS A O 1
ATOM 784 N N . LYS A 1 100 ? 12.095 10.740 -1.865 1.00 88.69 100 LYS A N 1
ATOM 785 C CA . LYS A 1 100 ? 11.856 12.058 -1.270 1.00 88.69 100 LYS A CA 1
ATOM 786 C C . LYS A 1 100 ? 10.721 12.764 -2.008 1.00 88.69 100 LYS A C 1
ATOM 788 O O . LYS A 1 100 ? 10.887 13.120 -3.170 1.00 88.69 100 LYS A O 1
ATOM 793 N N . VAL A 1 101 ? 9.610 13.023 -1.325 1.00 83.62 101 VAL A N 1
ATOM 794 C CA . VAL A 1 101 ? 8.495 13.838 -1.835 1.00 83.62 101 VAL A CA 1
ATOM 795 C C . VAL A 1 101 ? 8.344 15.047 -0.920 1.00 83.62 101 VAL A C 1
ATOM 797 O O . VAL A 1 101 ? 8.168 14.902 0.287 1.00 83.62 101 VAL A O 1
ATOM 800 N N . ASN A 1 102 ? 8.485 16.259 -1.467 1.00 85.94 102 ASN A N 1
ATOM 801 C CA . ASN A 1 102 ? 8.445 17.511 -0.694 1.00 85.94 102 ASN A CA 1
ATOM 802 C C . ASN A 1 102 ? 9.379 17.504 0.539 1.00 85.94 102 ASN A C 1
ATOM 804 O O . ASN A 1 102 ? 9.029 17.993 1.612 1.00 85.94 102 ASN A O 1
ATOM 808 N N . GLY A 1 103 ? 10.565 16.897 0.401 1.00 86.44 103 GLY A N 1
ATOM 809 C CA . GLY A 1 103 ? 11.571 16.784 1.466 1.00 86.44 103 GLY A CA 1
ATOM 810 C C . GLY A 1 103 ? 11.321 15.679 2.504 1.00 86.44 103 GLY A C 1
ATOM 811 O O . GLY A 1 103 ? 12.196 15.432 3.337 1.00 86.44 103 GLY A O 1
ATOM 812 N N . LYS A 1 104 ? 10.185 14.975 2.446 1.00 87.69 104 LYS A N 1
ATOM 813 C CA . LYS A 1 104 ? 9.840 13.865 3.347 1.00 87.69 104 LYS A CA 1
ATOM 814 C C . LYS A 1 104 ? 10.137 12.516 2.703 1.00 87.69 104 LYS A C 1
ATOM 816 O O . LYS A 1 104 ? 10.057 12.383 1.485 1.00 87.69 104 LYS A O 1
ATOM 821 N N . ASP A 1 105 ? 10.504 11.536 3.524 1.00 92.19 105 ASP A N 1
ATOM 822 C CA . ASP A 1 105 ? 10.658 10.151 3.076 1.00 92.19 105 ASP A CA 1
ATOM 823 C C . ASP A 1 105 ? 9.286 9.508 2.893 1.00 92.19 105 ASP A C 1
ATOM 825 O O . ASP A 1 105 ? 8.569 9.275 3.863 1.00 92.19 105 ASP A O 1
ATOM 829 N N . GLU A 1 106 ? 8.948 9.205 1.645 1.00 92.44 106 GLU A N 1
ATOM 830 C CA . GLU A 1 106 ? 7.787 8.406 1.280 1.00 92.44 106 GLU A CA 1
ATOM 831 C C . GLU A 1 106 ? 8.239 6.979 0.997 1.00 92.44 106 GLU A C 1
ATOM 833 O O . GLU A 1 106 ? 9.007 6.717 0.069 1.00 92.44 106 GLU A O 1
ATOM 838 N N . TYR A 1 107 ? 7.765 6.049 1.819 1.00 93.81 107 TYR A N 1
ATOM 839 C CA . TYR A 1 107 ? 8.041 4.621 1.689 1.00 93.81 107 TYR A CA 1
ATOM 840 C C . TYR A 1 107 ? 7.046 3.963 0.737 1.00 93.81 107 TYR A C 1
ATOM 842 O O . TYR A 1 107 ? 5.894 4.384 0.649 1.00 93.81 107 TYR A O 1
ATOM 850 N N . ARG A 1 108 ? 7.482 2.923 0.022 1.00 92.00 108 ARG A N 1
ATOM 851 C CA . ARG A 1 108 ? 6.672 2.205 -0.979 1.00 92.00 108 ARG A CA 1
ATOM 852 C C . ARG A 1 108 ? 5.430 1.534 -0.393 1.00 92.00 108 ARG A C 1
ATOM 854 O O . ARG A 1 108 ? 4.416 1.398 -1.077 1.00 92.00 108 ARG A O 1
ATOM 861 N N . ALA A 1 109 ? 5.516 1.113 0.859 1.00 94.56 109 ALA A N 1
ATOM 862 C CA . ALA A 1 109 ? 4.445 0.482 1.606 1.00 94.56 109 ALA A CA 1
ATOM 863 C C . ALA A 1 109 ? 4.180 1.230 2.913 1.00 94.56 109 ALA A C 1
ATOM 865 O O . ALA A 1 109 ? 5.088 1.836 3.478 1.00 94.56 109 ALA A O 1
ATOM 866 N N . LEU A 1 110 ? 2.943 1.152 3.404 1.00 95.75 110 LEU A N 1
ATOM 867 C CA . LEU A 1 110 ? 2.549 1.715 4.702 1.00 95.75 110 LEU A CA 1
ATOM 868 C C . LEU A 1 110 ? 2.734 0.726 5.860 1.00 95.75 110 LEU A C 1
ATOM 870 O O . LEU A 1 110 ? 2.837 1.147 7.007 1.00 95.75 110 LEU A O 1
ATOM 874 N N . GLY A 1 111 ? 2.783 -0.569 5.551 1.00 96.75 111 GLY A N 1
ATOM 875 C CA . GLY A 1 111 ? 2.853 -1.670 6.507 1.00 96.75 111 GLY A CA 1
ATOM 876 C C . GLY A 1 111 ? 2.294 -2.946 5.879 1.00 96.75 111 GLY A C 1
ATOM 877 O O . GLY A 1 111 ? 2.338 -3.117 4.657 1.00 96.75 111 GLY A O 1
ATOM 878 N N . TYR A 1 112 ? 1.734 -3.818 6.707 1.00 97.12 112 TYR A N 1
ATOM 879 C CA . TYR A 1 112 ? 1.099 -5.070 6.304 1.00 97.12 112 TYR A CA 1
ATOM 880 C C . TYR A 1 112 ? -0.411 -5.030 6.540 1.00 97.12 112 TYR A C 1
ATOM 882 O O . TYR A 1 112 ? -0.869 -4.422 7.501 1.00 97.12 112 TYR A O 1
ATOM 890 N N . ALA A 1 113 ? -1.194 -5.678 5.683 1.00 95.50 113 ALA A N 1
ATOM 891 C CA . ALA A 1 113 ? -2.610 -5.925 5.944 1.00 95.50 113 ALA A CA 1
ATOM 892 C C . ALA A 1 113 ? -2.794 -7.097 6.932 1.00 95.50 113 ALA A C 1
ATOM 894 O O . ALA A 1 113 ? -1.832 -7.787 7.275 1.00 95.50 113 ALA A O 1
ATOM 895 N N . VAL A 1 114 ? -4.037 -7.341 7.367 1.00 92.94 114 VAL A N 1
ATOM 896 C CA . VAL A 1 114 ? -4.397 -8.439 8.296 1.00 92.94 114 VAL A CA 1
ATOM 897 C C . VAL A 1 114 ? -3.917 -9.807 7.788 1.00 92.94 114 VAL A C 1
ATOM 899 O O . VAL A 1 114 ? -3.482 -10.647 8.568 1.00 92.94 114 VAL A O 1
ATOM 902 N N . ASP A 1 115 ? -3.931 -10.030 6.474 1.00 92.50 115 ASP A N 1
ATOM 903 C CA . ASP A 1 115 ? -3.482 -11.280 5.846 1.00 92.50 115 ASP A CA 1
ATOM 904 C C . ASP A 1 115 ? -1.949 -11.390 5.683 1.00 92.50 115 ASP A C 1
ATOM 906 O O . ASP A 1 115 ? -1.441 -12.371 5.139 1.00 92.50 115 ASP A O 1
ATOM 910 N N . GLY A 1 116 ? -1.190 -10.386 6.136 1.00 91.75 116 GLY A N 1
ATOM 911 C CA . GLY A 1 116 ? 0.267 -10.314 5.996 1.00 91.75 116 GLY A CA 1
ATOM 912 C C . GLY A 1 116 ? 0.761 -9.895 4.604 1.00 91.75 116 GLY A C 1
ATOM 913 O O . GLY A 1 116 ? 1.980 -9.884 4.356 1.00 91.75 116 GLY A O 1
ATOM 914 N N . SER A 1 117 ? -0.146 -9.541 3.687 1.00 93.06 117 SER A N 1
ATOM 915 C CA . SER A 1 117 ? 0.217 -8.902 2.422 1.00 93.06 117 SER A CA 1
ATOM 916 C C . SER A 1 117 ? 0.759 -7.493 2.670 1.00 93.06 117 SER A C 1
ATOM 918 O O . SER A 1 117 ? 0.458 -6.852 3.675 1.00 93.06 117 SER A O 1
ATOM 920 N N . VAL A 1 118 ? 1.617 -7.010 1.772 1.00 93.81 118 VAL A N 1
ATOM 921 C CA . VAL A 1 118 ? 2.170 -5.658 1.894 1.00 93.81 118 VAL A CA 1
ATOM 922 C C . VAL A 1 118 ? 1.133 -4.644 1.434 1.00 93.81 118 VAL A C 1
ATOM 924 O O . VAL A 1 118 ? 0.646 -4.724 0.307 1.00 93.81 118 VAL A O 1
ATOM 927 N N . PHE A 1 119 ? 0.842 -3.665 2.288 1.00 94.31 119 PHE A N 1
ATOM 928 C CA . PHE A 1 119 ? -0.108 -2.606 1.993 1.00 94.31 119 PHE A CA 1
ATOM 929 C C . PHE A 1 119 ? 0.594 -1.451 1.253 1.00 94.31 119 PHE A C 1
ATOM 931 O O . PHE A 1 119 ? 1.488 -0.815 1.826 1.00 94.31 119 PHE A O 1
ATOM 938 N N . PRO A 1 120 ? 0.235 -1.162 -0.011 1.00 91.06 120 PRO A N 1
ATOM 939 C CA . PRO A 1 120 ? 0.914 -0.143 -0.809 1.00 91.06 120 PRO A CA 1
ATOM 940 C C . PRO A 1 120 ? 0.668 1.268 -0.259 1.00 91.06 120 PRO A C 1
ATOM 942 O O . PRO A 1 120 ? -0.393 1.546 0.294 1.00 91.06 120 PRO A O 1
ATOM 945 N N . ASN A 1 121 ? 1.630 2.174 -0.449 1.00 92.12 121 ASN A N 1
ATOM 946 C CA . ASN A 1 121 ? 1.459 3.604 -0.183 1.00 92.12 121 ASN A CA 1
ATOM 947 C C . ASN A 1 121 ? 1.058 4.338 -1.478 1.00 92.12 121 ASN A C 1
ATOM 949 O O . ASN A 1 121 ? 1.911 4.491 -2.354 1.00 92.12 121 ASN A O 1
ATOM 953 N N . PRO A 1 122 ? -0.189 4.830 -1.624 1.00 88.75 122 PRO A N 1
ATOM 954 C CA . PRO A 1 122 ? -0.600 5.584 -2.811 1.00 88.75 122 PRO A CA 1
ATOM 955 C C . PRO A 1 122 ? 0.148 6.910 -3.000 1.00 88.75 122 PRO A C 1
ATOM 957 O O . PRO A 1 122 ? 0.197 7.415 -4.118 1.00 88.75 122 PRO A O 1
ATOM 960 N N . SER A 1 123 ? 0.740 7.469 -1.936 1.00 88.25 123 SER A N 1
ATOM 961 C CA . SER A 1 123 ? 1.597 8.661 -2.017 1.00 88.25 123 SER A CA 1
ATOM 962 C C . SER A 1 123 ? 2.960 8.371 -2.638 1.00 88.25 123 SER A C 1
ATOM 964 O O . SER A 1 123 ? 3.662 9.302 -3.038 1.00 88.25 123 SER A O 1
ATOM 966 N N . PHE A 1 124 ? 3.376 7.101 -2.689 1.00 88.44 124 PHE A N 1
ATOM 967 C CA . PHE A 1 124 ? 4.666 6.744 -3.257 1.00 88.44 124 PHE A CA 1
ATOM 968 C C . PHE A 1 124 ? 4.656 7.040 -4.761 1.00 88.44 124 PHE A C 1
ATOM 970 O O . PHE A 1 124 ? 3.784 6.545 -5.481 1.00 88.44 124 PHE A O 1
ATOM 977 N N . PRO A 1 125 ? 5.609 7.833 -5.273 1.00 84.00 125 PRO A N 1
ATOM 978 C CA . PRO A 1 125 ? 5.556 8.274 -6.656 1.00 84.00 125 PRO A CA 1
ATOM 979 C C . PRO A 1 125 ? 5.830 7.095 -7.589 1.00 84.00 125 PRO A C 1
ATOM 981 O O . PRO A 1 125 ? 6.659 6.221 -7.300 1.00 84.00 125 PRO A O 1
ATOM 984 N N . TYR A 1 126 ? 5.131 7.090 -8.723 1.00 73.88 126 TYR A N 1
ATOM 985 C CA . TYR A 1 126 ? 5.157 5.997 -9.686 1.00 73.88 126 TYR A CA 1
ATOM 986 C C . TYR A 1 126 ? 6.590 5.567 -10.030 1.00 73.88 126 TYR A C 1
ATOM 988 O O . TYR A 1 126 ? 7.485 6.386 -10.246 1.00 73.88 126 TYR A O 1
ATOM 996 N N . ASP A 1 127 ? 6.811 4.253 -10.116 1.00 63.78 127 ASP A N 1
ATOM 997 C CA . ASP A 1 127 ? 8.084 3.691 -10.603 1.00 63.78 127 ASP A CA 1
ATOM 998 C C . ASP A 1 127 ? 8.386 4.143 -12.029 1.00 63.78 127 ASP A C 1
ATOM 1000 O O . ASP A 1 127 ? 9.539 4.285 -12.430 1.00 63.78 127 ASP A O 1
ATOM 1004 N N . ASN A 1 128 ? 7.313 4.396 -12.772 1.00 58.75 128 ASN A N 1
ATOM 1005 C CA . ASN A 1 128 ? 7.327 4.819 -14.148 1.00 58.75 128 ASN A CA 1
ATOM 1006 C C . ASN A 1 128 ? 6.519 6.117 -14.200 1.00 58.75 128 ASN A C 1
ATOM 1008 O O . ASN A 1 128 ? 5.321 6.083 -14.474 1.00 58.75 128 ASN A O 1
ATOM 1012 N N . GLU A 1 129 ? 7.135 7.260 -13.913 1.00 48.16 129 GLU A N 1
ATOM 1013 C CA . GLU A 1 129 ? 6.508 8.574 -14.109 1.00 48.16 129 GLU A CA 1
ATOM 1014 C C . GLU A 1 129 ? 6.304 8.889 -15.600 1.00 48.16 129 GLU A C 1
ATOM 1016 O O . GLU A 1 129 ? 6.702 9.948 -16.051 1.00 48.16 129 GLU A O 1
ATOM 1021 N N . GLY A 1 130 ? 5.770 7.976 -16.419 1.00 42.09 130 GLY A N 1
ATOM 1022 C CA . GLY A 1 130 ? 5.381 8.243 -17.811 1.00 42.09 130 GLY A CA 1
ATOM 1023 C C . GLY A 1 130 ? 6.473 8.793 -18.741 1.00 42.09 130 GLY A C 1
ATOM 1024 O O . GLY A 1 130 ? 6.219 8.999 -19.922 1.00 42.09 130 GLY A O 1
ATOM 1025 N N . HIS A 1 131 ? 7.694 9.002 -18.262 1.00 40.97 131 HIS A N 1
ATOM 1026 C CA . HIS A 1 131 ? 8.838 9.306 -19.073 1.00 40.97 131 HIS A CA 1
ATOM 1027 C C . HIS A 1 131 ? 9.235 7.976 -19.680 1.00 40.97 131 HIS A C 1
ATOM 1029 O O . HIS A 1 131 ? 9.853 7.131 -19.028 1.00 40.97 131 HIS A O 1
ATOM 1035 N N . ALA A 1 132 ? 8.833 7.778 -20.937 1.00 48.22 132 ALA A N 1
ATOM 1036 C CA . ALA A 1 132 ? 9.585 6.934 -21.842 1.00 48.22 132 ALA A CA 1
ATOM 1037 C C . ALA A 1 132 ? 11.058 7.243 -21.580 1.00 48.22 132 ALA A C 1
ATOM 1039 O O . ALA A 1 132 ? 11.503 8.381 -21.763 1.00 48.22 132 ALA A O 1
ATOM 1040 N N . ALA A 1 133 ? 11.755 6.296 -20.952 1.00 51.03 133 ALA A N 1
ATOM 1041 C CA . ALA A 1 133 ? 13.092 6.577 -20.473 1.00 51.03 133 ALA A CA 1
ATOM 1042 C C . ALA A 1 133 ? 13.897 6.996 -21.707 1.00 51.03 133 ALA A C 1
ATOM 1044 O O . ALA A 1 133 ? 13.850 6.307 -22.724 1.00 51.03 133 ALA A O 1
ATOM 1045 N N . LYS A 1 134 ? 14.521 8.180 -21.677 1.00 52.94 134 LYS A N 1
ATOM 1046 C CA . LYS A 1 134 ? 15.132 8.790 -22.877 1.00 52.94 134 LYS A CA 1
ATOM 1047 C C . LYS A 1 134 ? 16.195 7.884 -23.515 1.00 52.94 134 LYS A C 1
ATOM 1049 O O . LYS A 1 134 ? 16.526 8.035 -24.687 1.00 52.94 134 LYS A O 1
ATOM 1054 N N . ASP A 1 135 ? 16.729 6.964 -22.722 1.00 62.53 135 ASP A N 1
ATOM 1055 C CA . ASP A 1 135 ? 17.693 5.923 -23.056 1.00 62.53 135 ASP A CA 1
ATOM 1056 C C . ASP A 1 135 ? 17.054 4.588 -23.487 1.00 62.53 135 ASP A C 1
ATOM 1058 O O . ASP A 1 135 ? 17.735 3.730 -24.051 1.00 62.53 135 ASP A O 1
ATOM 1062 N N . LYS A 1 136 ? 15.754 4.391 -23.254 1.00 64.00 136 LYS A N 1
ATOM 1063 C CA . LYS A 1 136 ? 15.017 3.214 -23.708 1.00 64.00 136 LYS A CA 1
ATOM 1064 C C . LYS A 1 136 ? 14.566 3.403 -25.147 1.00 64.00 136 LYS A C 1
ATOM 1066 O O . LYS A 1 136 ? 14.082 4.450 -25.564 1.00 64.00 136 LYS A O 1
ATOM 1071 N N . MET A 1 137 ? 14.716 2.327 -25.904 1.00 76.81 137 MET A N 1
ATOM 1072 C CA . MET A 1 137 ? 14.219 2.228 -27.265 1.00 76.81 137 MET A CA 1
ATOM 1073 C C . MET A 1 137 ? 13.207 1.091 -27.338 1.00 76.81 137 MET A C 1
ATOM 1075 O O . MET A 1 137 ? 13.372 0.069 -26.667 1.00 76.81 137 MET A O 1
ATOM 1079 N N . TRP A 1 138 ? 12.177 1.238 -28.163 1.00 74.88 138 TRP A N 1
ATOM 1080 C CA . TRP A 1 138 ? 11.147 0.216 -28.343 1.00 74.88 138 TRP A CA 1
ATOM 1081 C C . TRP A 1 138 ? 11.197 -0.385 -29.740 1.00 74.88 138 TRP A C 1
ATOM 1083 O O . TRP A 1 138 ? 11.639 0.235 -30.703 1.00 74.88 138 TRP A O 1
ATOM 1093 N N . VAL A 1 139 ? 10.706 -1.613 -29.868 1.00 77.94 139 VAL A N 1
ATOM 1094 C CA . VAL A 1 139 ? 10.486 -2.242 -31.171 1.00 77.94 139 VAL A CA 1
ATOM 1095 C C . VAL A 1 139 ? 9.040 -1.971 -31.564 1.00 77.94 139 VAL A C 1
ATOM 1097 O O . VAL A 1 139 ? 8.134 -2.340 -30.824 1.00 77.94 139 VAL A O 1
ATOM 1100 N N . LYS A 1 140 ? 8.811 -1.334 -32.717 1.00 72.56 140 LYS A N 1
ATOM 1101 C CA . LYS A 1 140 ? 7.450 -1.032 -33.199 1.00 72.56 140 LYS A CA 1
ATOM 1102 C C . LYS A 1 140 ? 6.642 -2.302 -33.499 1.00 72.56 140 LYS A C 1
ATOM 1104 O O . LYS A 1 140 ? 5.449 -2.350 -33.232 1.00 72.56 140 LYS A O 1
ATOM 1109 N N . GLU A 1 141 ? 7.305 -3.332 -34.027 1.00 76.38 141 GLU A N 1
ATOM 1110 C CA . GLU A 1 141 ? 6.679 -4.586 -34.471 1.00 76.38 141 GLU A CA 1
ATOM 1111 C C . GLU A 1 141 ? 7.439 -5.815 -33.929 1.00 76.38 141 GLU A C 1
ATOM 1113 O O . GLU A 1 141 ? 8.122 -6.533 -34.674 1.00 76.38 141 GLU A O 1
ATOM 1118 N N . PRO A 1 142 ? 7.381 -6.083 -32.610 1.00 72.12 142 PRO A N 1
ATOM 1119 C CA . PRO A 1 142 ? 8.072 -7.224 -32.012 1.00 72.12 142 PRO A CA 1
ATOM 1120 C C . PRO A 1 142 ? 7.602 -8.562 -32.601 1.00 72.12 142 PRO A C 1
ATOM 1122 O O . PRO A 1 142 ? 8.417 -9.469 -32.738 1.00 72.12 142 PRO A O 1
ATOM 1125 N N . TRP A 1 143 ? 6.349 -8.646 -33.060 1.00 70.31 143 TRP A N 1
ATOM 1126 C CA . TRP A 1 143 ? 5.745 -9.818 -33.716 1.00 70.31 143 TRP A CA 1
ATOM 1127 C C . TRP A 1 143 ? 6.212 -10.091 -35.149 1.00 70.31 143 TRP A C 1
ATOM 1129 O O . TRP A 1 143 ? 5.821 -11.102 -35.725 1.00 70.31 143 TRP A O 1
ATOM 1139 N N . ASN A 1 144 ? 6.987 -9.199 -35.772 1.00 76.56 144 ASN A N 1
ATOM 1140 C CA . ASN A 1 144 ? 7.574 -9.487 -37.081 1.00 76.56 144 ASN A CA 1
ATOM 1141 C C . ASN A 1 144 ? 8.514 -10.708 -36.947 1.00 76.56 144 ASN A C 1
ATOM 1143 O O . ASN A 1 144 ? 9.401 -10.691 -36.100 1.00 76.56 144 ASN A O 1
ATOM 1147 N N . GLY A 1 145 ? 8.358 -11.751 -37.767 1.00 76.56 145 GLY A N 1
ATOM 1148 C CA . GLY A 1 145 ? 9.171 -12.983 -37.706 1.00 76.56 145 GLY A CA 1
ATOM 1149 C C . GLY A 1 145 ? 10.669 -12.798 -38.005 1.00 76.56 145 GLY A C 1
ATOM 1150 O O . GLY A 1 145 ? 11.432 -13.756 -38.025 1.00 76.56 145 GLY A O 1
ATOM 1151 N N . SER A 1 146 ? 11.127 -11.570 -38.248 1.00 83.19 146 SER A N 1
ATOM 1152 C CA . SER A 1 146 ? 12.545 -11.253 -38.377 1.00 83.19 146 SER A CA 1
ATOM 1153 C C . SER A 1 146 ? 13.249 -11.133 -37.019 1.00 83.19 146 SER A C 1
ATOM 1155 O O . SER A 1 146 ? 12.799 -10.407 -36.124 1.00 83.19 146 SER A O 1
ATOM 1157 N N . LYS A 1 147 ? 14.429 -11.763 -36.905 1.00 85.31 147 LYS A N 1
ATOM 1158 C CA . LYS A 1 147 ? 15.392 -11.552 -35.804 1.00 85.31 147 LYS A CA 1
ATOM 1159 C C . LYS A 1 147 ? 16.003 -10.151 -35.816 1.00 85.31 147 LYS A C 1
ATOM 1161 O O . LYS A 1 147 ? 16.484 -9.677 -34.789 1.00 85.31 147 LYS A O 1
ATOM 1166 N N . VAL A 1 148 ? 16.006 -9.493 -36.973 1.00 89.19 148 VAL A N 1
ATOM 1167 C CA . VAL A 1 148 ? 16.473 -8.116 -37.119 1.00 89.19 148 VAL A CA 1
ATOM 1168 C C . VAL A 1 148 ? 15.341 -7.180 -36.720 1.00 89.19 148 VAL A C 1
ATOM 1170 O O . VAL A 1 148 ? 14.299 -7.141 -37.374 1.00 89.19 148 VAL A O 1
ATOM 1173 N N . LYS A 1 149 ? 15.561 -6.405 -35.660 1.00 85.75 149 LYS A N 1
ATOM 1174 C CA . LYS A 1 149 ? 14.620 -5.416 -35.140 1.00 85.75 149 LYS A CA 1
ATOM 1175 C C . LYS A 1 149 ? 15.170 -4.006 -35.280 1.00 85.75 149 LYS A C 1
ATOM 1177 O O . LYS A 1 149 ? 16.372 -3.770 -35.161 1.00 85.75 149 LYS A O 1
ATOM 1182 N N . TYR A 1 150 ? 14.250 -3.076 -35.490 1.00 87.50 150 TYR A N 1
ATOM 1183 C CA . TYR A 1 150 ? 14.507 -1.645 -35.458 1.00 87.50 150 TYR A CA 1
ATOM 1184 C C . TYR A 1 150 ? 14.006 -1.113 -34.120 1.00 87.50 150 TYR A C 1
ATOM 1186 O O . TYR A 1 150 ? 12.838 -1.291 -33.770 1.00 87.50 150 TYR A O 1
ATOM 1194 N N . LEU A 1 151 ? 14.931 -0.547 -33.357 1.00 85.12 151 LEU A N 1
ATOM 1195 C CA . LEU A 1 151 ? 14.698 0.057 -32.060 1.00 85.12 151 LEU A CA 1
ATOM 1196 C C . LEU A 1 151 ? 14.527 1.555 -32.281 1.00 85.12 151 LEU A C 1
ATOM 1198 O O . LEU A 1 151 ? 15.428 2.199 -32.811 1.00 85.12 151 LEU A O 1
ATOM 1202 N N . TYR A 1 152 ? 13.372 2.079 -31.906 1.00 82.75 152 TYR A N 1
ATOM 1203 C CA . TYR A 1 152 ? 12.990 3.475 -32.055 1.00 82.75 152 TYR A CA 1
ATOM 1204 C C . TYR A 1 152 ? 13.197 4.180 -30.720 1.00 82.75 152 TYR A C 1
ATOM 1206 O 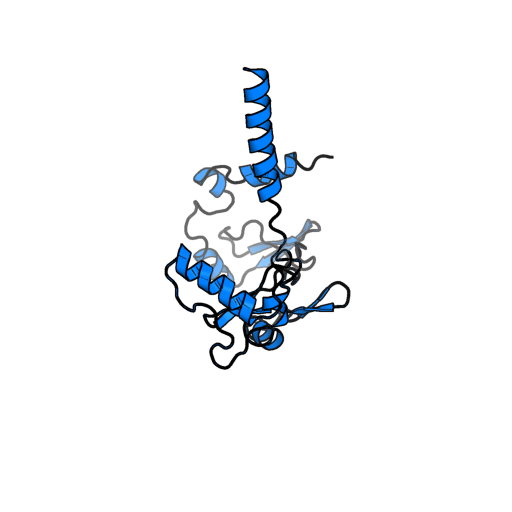O . TYR A 1 152 ? 12.820 3.634 -29.685 1.00 82.75 152 TYR A O 1
ATOM 1214 N N . SER A 1 153 ? 13.811 5.359 -30.737 1.00 78.06 153 SER A N 1
ATOM 1215 C CA . SER A 1 153 ? 13.839 6.261 -29.586 1.00 78.06 153 SER A CA 1
ATOM 1216 C C . SER A 1 153 ? 12.770 7.346 -29.710 1.00 78.06 153 SER A C 1
ATOM 1218 O O . SER A 1 153 ? 12.283 7.633 -30.804 1.00 78.06 153 SER A O 1
ATOM 1220 N N . GLU A 1 154 ? 12.475 8.014 -28.594 1.00 66.62 154 GLU A N 1
ATOM 1221 C CA . GLU A 1 154 ? 11.554 9.163 -28.540 1.00 66.62 154 GLU A CA 1
ATOM 1222 C C . GLU A 1 154 ? 11.984 10.317 -29.451 1.00 66.62 154 GLU A C 1
ATOM 1224 O O . GLU A 1 154 ? 11.153 11.007 -30.031 1.00 66.62 154 GLU A O 1
ATOM 1229 N N . ASN A 1 155 ? 13.291 10.484 -29.660 1.00 77.12 155 ASN A N 1
ATOM 1230 C CA . ASN A 1 155 ? 13.835 11.544 -30.510 1.00 77.12 155 ASN A CA 1
ATOM 1231 C C . ASN A 1 155 ? 13.839 11.170 -32.005 1.00 77.12 155 ASN A C 1
ATOM 1233 O O . ASN A 1 155 ? 14.452 11.869 -32.807 1.00 77.12 155 ASN A O 1
ATOM 1237 N N . GLY A 1 156 ? 13.223 10.044 -32.381 1.00 76.88 156 GLY A N 1
ATOM 1238 C CA . GLY A 1 156 ? 13.169 9.561 -33.761 1.00 76.88 156 GLY A CA 1
ATOM 1239 C C . GLY A 1 156 ? 14.427 8.827 -34.234 1.00 76.88 156 GLY A C 1
ATOM 1240 O O . GLY A 1 156 ? 14.510 8.474 -35.411 1.00 76.88 156 GLY A O 1
ATOM 1241 N N . ASN A 1 157 ? 15.395 8.551 -33.349 1.00 83.12 157 ASN A N 1
ATOM 1242 C CA . ASN A 1 157 ? 16.566 7.754 -33.719 1.00 83.12 157 ASN A CA 1
ATOM 1243 C C . ASN A 1 157 ? 16.166 6.291 -33.895 1.00 83.12 157 ASN A C 1
ATOM 1245 O O . ASN A 1 157 ? 15.390 5.747 -33.109 1.00 83.12 157 ASN A O 1
ATOM 1249 N N . ILE A 1 158 ? 16.750 5.639 -34.900 1.00 88.25 158 ILE A N 1
ATOM 1250 C CA . ILE A 1 158 ? 16.477 4.238 -35.211 1.00 88.25 158 ILE A CA 1
ATOM 1251 C C . ILE A 1 158 ? 17.784 3.452 -35.167 1.00 88.25 158 ILE A C 1
ATOM 1253 O O . ILE A 1 158 ? 18.726 3.753 -35.898 1.00 88.25 158 ILE A O 1
ATOM 1257 N N . VAL A 1 159 ? 17.831 2.412 -34.335 1.00 88.31 159 VAL A N 1
ATOM 1258 C CA . VAL A 1 159 ? 18.976 1.500 -34.221 1.00 88.31 159 VAL A CA 1
ATOM 1259 C C . VAL A 1 159 ? 18.581 0.106 -34.690 1.00 88.31 159 VAL A C 1
ATOM 1261 O O . VAL A 1 159 ? 17.612 -0.480 -34.212 1.00 88.31 159 VAL A O 1
ATOM 1264 N N . LYS A 1 160 ? 19.361 -0.466 -35.610 1.00 90.81 160 LYS A N 1
ATOM 1265 C CA . LYS A 1 160 ? 19.207 -1.859 -36.042 1.00 90.81 160 LYS A CA 1
ATOM 1266 C C . LYS A 1 160 ? 19.888 -2.787 -35.035 1.00 90.81 160 LYS A C 1
ATOM 1268 O O . LYS A 1 160 ? 21.083 -2.650 -34.786 1.00 90.81 160 LYS A O 1
ATOM 1273 N N . ARG A 1 161 ? 19.157 -3.760 -34.490 1.00 87.06 161 ARG A N 1
ATOM 1274 C CA . ARG A 1 161 ? 19.701 -4.822 -33.627 1.00 87.06 161 ARG A CA 1
ATOM 1275 C C . ARG A 1 161 ? 19.254 -6.190 -34.113 1.00 87.06 161 ARG A C 1
ATOM 1277 O O . ARG A 1 161 ? 18.099 -6.378 -34.482 1.00 87.06 161 ARG A O 1
ATOM 1284 N N . THR A 1 162 ? 20.157 -7.156 -34.053 1.00 90.69 162 THR A N 1
ATOM 1285 C CA . THR A 1 162 ? 19.818 -8.570 -34.226 1.00 90.69 162 THR A CA 1
ATOM 1286 C C . THR A 1 162 ? 19.575 -9.167 -32.847 1.00 90.69 162 THR A C 1
ATOM 1288 O O . THR A 1 162 ? 20.446 -9.088 -31.981 1.00 90.69 162 THR A O 1
ATOM 1291 N N . LEU A 1 163 ? 18.381 -9.711 -32.622 1.00 84.50 163 LEU A N 1
ATOM 1292 C CA . LEU A 1 163 ? 18.041 -10.395 -31.378 1.00 84.50 163 LEU A CA 1
ATOM 1293 C C . LEU A 1 163 ? 18.816 -11.709 -31.253 1.00 84.50 163 LEU A C 1
ATOM 1295 O O . LEU A 1 163 ? 19.101 -12.370 -32.251 1.00 84.50 163 LEU A O 1
ATOM 1299 N N . THR A 1 164 ? 19.107 -12.107 -30.016 1.00 88.12 164 THR A N 1
ATOM 1300 C CA . THR A 1 164 ? 19.590 -13.461 -29.726 1.00 88.12 164 THR A CA 1
ATOM 1301 C C . THR A 1 164 ? 18.471 -14.479 -29.947 1.00 88.12 164 THR A C 1
ATOM 1303 O O . THR A 1 164 ? 17.288 -14.146 -29.843 1.00 88.12 164 THR A O 1
ATOM 1306 N N . ASP A 1 165 ? 18.834 -15.736 -30.204 1.00 84.31 165 ASP A N 1
ATOM 1307 C CA . ASP A 1 165 ? 17.863 -16.808 -30.459 1.00 84.31 165 ASP A CA 1
ATOM 1308 C C . ASP A 1 165 ? 16.878 -16.996 -29.302 1.00 84.31 165 ASP A C 1
ATOM 1310 O O . ASP A 1 165 ? 15.674 -17.107 -29.528 1.00 84.31 165 ASP A O 1
ATOM 1314 N N . ASN A 1 166 ? 17.366 -16.925 -28.061 1.00 83.75 166 ASN A N 1
ATOM 1315 C CA . ASN A 1 166 ? 16.526 -17.024 -26.867 1.00 83.75 166 ASN A CA 1
ATOM 1316 C C . ASN A 1 166 ? 15.500 -15.886 -26.789 1.00 83.75 166 ASN A C 1
ATOM 1318 O O . ASN A 1 166 ? 14.327 -16.131 -26.508 1.00 83.75 166 ASN A O 1
ATOM 1322 N N . ALA A 1 167 ? 15.921 -14.646 -27.058 1.00 78.00 167 ALA A N 1
ATOM 1323 C CA . ALA A 1 167 ? 15.025 -13.493 -27.037 1.00 78.00 167 ALA A CA 1
ATOM 1324 C C . ALA A 1 167 ? 13.987 -13.569 -28.166 1.00 78.00 167 ALA A C 1
ATOM 1326 O O . ALA A 1 167 ? 12.813 -13.273 -27.950 1.00 78.00 167 ALA A O 1
ATOM 1327 N N . PHE A 1 168 ? 14.405 -14.009 -29.354 1.00 82.38 168 PHE A N 1
ATOM 1328 C CA . PHE A 1 168 ? 13.521 -14.185 -30.501 1.00 82.38 168 PHE A CA 1
ATOM 1329 C C . PHE A 1 168 ? 12.445 -15.247 -30.236 1.00 82.38 168 PHE A C 1
ATOM 1331 O O . PHE A 1 168 ? 11.256 -14.949 -30.329 1.00 82.38 168 PHE A O 1
ATOM 1338 N N . GLN A 1 169 ? 12.846 -16.443 -29.794 1.00 82.06 169 GLN A N 1
ATOM 1339 C CA . GLN A 1 169 ? 11.915 -17.525 -29.457 1.00 82.06 169 GLN A CA 1
ATOM 1340 C C . GLN A 1 169 ? 10.975 -17.153 -28.308 1.00 82.06 169 GLN A C 1
ATOM 1342 O O . GLN A 1 169 ? 9.815 -17.563 -28.296 1.00 82.06 169 GLN A O 1
ATOM 1347 N N . TYR A 1 170 ? 11.460 -16.393 -27.322 1.00 78.75 170 TYR A N 1
ATOM 1348 C CA . TYR A 1 170 ? 10.616 -15.892 -26.244 1.00 78.75 170 TYR A CA 1
ATOM 1349 C C . TYR A 1 170 ? 9.512 -14.988 -26.802 1.00 78.75 170 TYR A C 1
ATOM 1351 O O . TYR A 1 170 ? 8.343 -15.246 -26.543 1.00 78.75 170 TYR A O 1
ATOM 1359 N N . ILE A 1 171 ? 9.850 -13.994 -27.629 1.00 73.06 171 ILE A N 1
ATOM 1360 C CA . ILE A 1 171 ? 8.867 -13.083 -28.238 1.00 73.06 171 ILE A CA 1
ATOM 1361 C C . ILE A 1 171 ? 7.847 -13.845 -29.099 1.00 73.06 171 ILE A C 1
ATOM 1363 O O . ILE A 1 171 ? 6.647 -13.599 -28.970 1.00 73.06 171 ILE A O 1
ATOM 1367 N N . GLU A 1 172 ? 8.287 -14.807 -29.916 1.00 74.62 172 GLU A N 1
ATOM 1368 C CA . GLU A 1 172 ? 7.378 -15.638 -30.723 1.00 74.62 172 GLU A CA 1
ATOM 1369 C C . GLU A 1 172 ? 6.395 -16.444 -29.859 1.00 74.62 172 GLU A C 1
ATOM 1371 O O . GLU A 1 172 ? 5.221 -16.572 -30.202 1.00 74.62 172 GLU A O 1
ATOM 1376 N N . LYS A 1 173 ? 6.829 -16.932 -28.688 1.00 75.31 173 LYS A N 1
ATOM 1377 C CA . LYS A 1 173 ? 5.960 -17.670 -27.756 1.00 75.31 173 LYS A CA 1
ATOM 1378 C C . LYS A 1 173 ? 4.877 -16.811 -27.106 1.00 75.31 173 LYS A C 1
ATOM 1380 O O . LYS A 1 173 ? 3.869 -17.379 -26.688 1.00 75.31 173 LYS A O 1
ATOM 1385 N N . TRP A 1 174 ? 5.064 -15.498 -26.985 1.00 64.38 174 TRP A N 1
ATOM 1386 C CA . TRP A 1 174 ? 4.045 -14.599 -26.424 1.00 64.38 174 TRP A CA 1
ATOM 1387 C C . TRP A 1 174 ? 2.959 -14.240 -27.439 1.00 64.38 174 TRP A C 1
ATOM 1389 O O . TRP A 1 174 ? 1.824 -13.969 -27.057 1.00 64.38 174 TRP A O 1
ATOM 1399 N N . ILE A 1 175 ? 3.278 -14.281 -28.732 1.00 64.25 175 ILE A N 1
ATOM 1400 C CA . ILE A 1 175 ? 2.395 -13.820 -29.807 1.00 64.25 175 ILE A CA 1
ATOM 1401 C C . ILE A 1 175 ? 1.945 -15.033 -30.629 1.00 64.25 175 ILE A C 1
ATOM 1403 O O . ILE A 1 175 ? 2.250 -15.167 -31.809 1.00 64.25 175 ILE A O 1
ATOM 1407 N N . LYS A 1 176 ? 1.233 -15.959 -29.972 1.00 58.16 176 LYS A N 1
ATOM 1408 C CA . LYS A 1 176 ? 0.788 -17.229 -30.582 1.00 58.16 176 LYS A CA 1
ATOM 1409 C C . LYS A 1 176 ? -0.401 -17.088 -31.529 1.00 58.16 176 LYS A C 1
ATOM 1411 O O . LYS A 1 176 ? -0.597 -17.940 -32.387 1.00 58.16 176 LYS A O 1
ATOM 1416 N N . PHE A 1 177 ? -1.203 -16.042 -31.361 1.00 61.38 177 PHE A N 1
ATOM 1417 C CA . PHE A 1 177 ? -2.430 -15.834 -32.121 1.00 61.38 177 PHE A CA 1
ATOM 1418 C C . PHE A 1 177 ? -2.324 -14.523 -32.891 1.00 61.38 177 PHE A C 1
ATOM 1420 O O . PHE A 1 177 ? -2.077 -13.470 -32.301 1.00 61.38 177 PHE A O 1
ATOM 1427 N N . THR A 1 178 ? -2.501 -14.590 -34.212 1.00 61.59 178 THR A N 1
ATOM 1428 C CA . THR A 1 178 ? -2.445 -13.423 -35.106 1.00 61.59 178 THR A CA 1
ATOM 1429 C C . THR A 1 178 ? -3.411 -12.330 -34.652 1.00 61.59 178 THR A C 1
ATOM 1431 O O . THR A 1 178 ? -3.007 -11.179 -34.517 1.00 61.59 178 THR A O 1
ATOM 1434 N N . SER A 1 179 ? -4.605 -12.729 -34.212 1.00 59.38 179 SER A N 1
ATOM 1435 C CA . SER A 1 179 ? -5.697 -11.871 -33.745 1.00 59.38 179 SER A CA 1
ATOM 1436 C C . SER A 1 179 ? -5.395 -10.992 -32.518 1.00 59.38 179 SER A C 1
ATOM 1438 O O . SER A 1 179 ? -6.161 -10.073 -32.232 1.00 59.38 179 SER A O 1
ATOM 1440 N N . PHE A 1 180 ? -4.282 -11.218 -31.807 1.00 57.28 180 PHE A N 1
ATOM 1441 C CA . PHE A 1 180 ? -3.817 -10.361 -30.702 1.00 57.28 180 PHE A CA 1
ATOM 1442 C C . PHE A 1 180 ? -2.604 -9.491 -31.060 1.00 57.28 180 PHE A C 1
ATOM 1444 O O . PHE A 1 180 ? -2.036 -8.821 -30.194 1.00 57.28 180 PHE A O 1
ATOM 1451 N N . LYS A 1 181 ? -2.195 -9.451 -32.333 1.00 68.25 181 LYS A N 1
ATOM 1452 C CA . LYS A 1 181 ? -1.206 -8.471 -32.790 1.00 68.25 181 LYS A CA 1
ATOM 1453 C C . LYS A 1 181 ? -1.818 -7.070 -32.685 1.00 68.25 181 LYS A C 1
ATOM 1455 O O . LYS A 1 181 ? -2.919 -6.877 -33.185 1.00 68.25 181 LYS A O 1
ATOM 1460 N N . PRO A 1 182 ? -1.129 -6.064 -32.121 1.00 60.41 182 PRO A N 1
ATOM 1461 C CA . PRO A 1 182 ? -1.692 -4.726 -31.907 1.00 60.41 182 PRO A CA 1
ATOM 1462 C C . PRO A 1 182 ? -2.359 -4.063 -33.124 1.00 60.41 182 PRO A C 1
ATOM 1464 O O . PRO A 1 182 ? -3.306 -3.309 -32.943 1.00 60.41 182 PRO A O 1
ATOM 1467 N N . HIS A 1 183 ? -1.919 -4.362 -34.352 1.00 65.69 183 HIS A N 1
ATOM 1468 C CA . HIS A 1 183 ? -2.552 -3.863 -35.582 1.00 65.69 183 HIS A CA 1
ATOM 1469 C C . HIS A 1 183 ? -3.781 -4.679 -36.033 1.00 65.69 183 HIS A C 1
ATOM 1471 O O . HIS A 1 183 ? -4.601 -4.170 -36.788 1.00 65.69 183 HIS A O 1
ATOM 1477 N N . GLU A 1 184 ? -3.930 -5.923 -35.570 1.00 66.81 184 GLU A N 1
ATOM 1478 C CA . GLU A 1 184 ? -5.103 -6.779 -35.806 1.00 66.81 184 GLU A CA 1
ATOM 1479 C C . GLU A 1 184 ? -6.134 -6.669 -34.669 1.00 66.81 184 GLU A C 1
ATOM 1481 O O . GLU A 1 184 ? -7.310 -6.946 -34.886 1.00 66.81 184 GLU A O 1
ATOM 1486 N N . VAL A 1 185 ? -5.730 -6.217 -33.473 1.00 64.12 185 VAL A N 1
ATOM 1487 C CA . VAL A 1 185 ? -6.602 -6.093 -32.288 1.00 64.12 185 VAL A CA 1
ATOM 1488 C C . VAL A 1 185 ? -7.806 -5.192 -32.557 1.00 64.12 185 VAL A C 1
ATOM 1490 O O . VAL A 1 185 ? -8.911 -5.529 -32.139 1.00 64.12 185 VAL A O 1
ATOM 1493 N N . GLU A 1 186 ? -7.637 -4.078 -33.274 1.00 66.12 186 GLU A N 1
ATOM 1494 C CA . GLU A 1 186 ? -8.765 -3.209 -33.640 1.00 66.12 186 GLU A CA 1
ATOM 1495 C C . GLU A 1 186 ? -9.737 -3.915 -34.596 1.00 66.12 186 GLU A C 1
ATOM 1497 O O . GLU A 1 186 ? -10.948 -3.833 -34.409 1.00 66.12 186 GLU A O 1
ATOM 1502 N N . ALA A 1 187 ? -9.221 -4.666 -35.573 1.00 69.12 187 ALA A N 1
ATOM 1503 C CA . ALA A 1 187 ? -10.046 -5.435 -36.503 1.00 69.12 187 ALA A CA 1
ATOM 1504 C C . ALA A 1 187 ? -10.765 -6.607 -35.808 1.00 69.12 187 ALA A C 1
ATOM 1506 O O . ALA A 1 187 ? -11.904 -6.921 -36.140 1.00 69.12 187 ALA A O 1
ATOM 1507 N N . CYS A 1 188 ? -10.119 -7.234 -34.821 1.00 62.38 188 CYS A N 1
ATOM 1508 C CA . CYS A 1 188 ? -10.639 -8.398 -34.103 1.00 62.38 188 CYS A CA 1
ATOM 1509 C C . CYS A 1 188 ? -11.559 -8.036 -32.928 1.00 62.38 188 CYS A C 1
ATOM 1511 O O . CYS A 1 188 ? -12.429 -8.823 -32.565 1.00 62.38 188 CYS A O 1
ATOM 1513 N N . THR A 1 189 ? -11.363 -6.876 -32.297 1.00 61.81 189 THR A N 1
ATOM 1514 C CA . THR A 1 189 ? -12.059 -6.502 -31.050 1.00 61.81 189 THR A CA 1
ATOM 1515 C C . THR A 1 189 ? -12.799 -5.165 -31.122 1.00 61.81 189 THR A C 1
ATOM 1517 O O . THR A 1 189 ? -13.459 -4.787 -30.150 1.00 61.81 189 THR A O 1
ATOM 1520 N N . GLY A 1 190 ? -12.720 -4.467 -32.260 1.00 65.69 190 GLY A N 1
ATOM 1521 C CA . GLY A 1 190 ? -13.229 -3.111 -32.455 1.00 65.69 190 GLY A CA 1
ATOM 1522 C C . GLY A 1 190 ? -12.325 -2.032 -31.839 1.00 65.69 190 GLY A C 1
ATOM 1523 O O . GLY A 1 190 ? -11.364 -2.317 -31.122 1.00 65.69 190 GLY A O 1
ATOM 1524 N N . LYS A 1 191 ? -12.650 -0.752 -32.076 1.00 61.38 191 LYS A N 1
ATOM 1525 C CA . LYS A 1 191 ? -11.982 0.395 -31.427 1.00 61.38 191 LYS A CA 1
ATOM 1526 C C . LYS A 1 191 ? -12.347 0.484 -29.941 1.00 61.38 191 LYS A C 1
ATOM 1528 O O . LYS A 1 191 ? -13.174 1.299 -29.540 1.00 61.38 191 LYS A O 1
ATOM 1533 N N . LYS A 1 192 ? -11.691 -0.304 -29.089 1.00 54.12 192 LYS A N 1
ATOM 1534 C CA . LYS A 1 192 ? -11.856 -0.201 -27.623 1.00 54.12 192 LYS A CA 1
ATOM 1535 C C . LYS A 1 192 ? -11.201 1.046 -27.011 1.00 54.12 192 LYS A C 1
ATOM 1537 O O . LYS A 1 192 ? -11.475 1.384 -25.864 1.00 54.12 192 LYS A O 1
ATOM 1542 N N . ASN A 1 193 ? -10.427 1.792 -27.803 1.00 55.22 193 ASN A N 1
ATOM 1543 C CA . ASN A 1 193 ? -9.804 3.068 -27.426 1.00 55.22 193 ASN A CA 1
ATOM 1544 C C . ASN A 1 193 ? -10.821 4.224 -27.291 1.00 55.22 193 ASN A C 1
ATOM 1546 O O . ASN A 1 193 ? -10.421 5.349 -26.992 1.00 55.22 193 ASN A O 1
ATOM 1550 N N . TYR A 1 194 ? -12.117 3.964 -27.514 1.00 47.75 194 TYR A N 1
ATOM 1551 C CA . TYR A 1 194 ? -13.211 4.938 -27.424 1.00 47.75 194 TYR A CA 1
ATOM 1552 C C . TYR A 1 194 ? -13.161 5.780 -26.135 1.00 47.75 194 TYR A C 1
ATOM 1554 O O . TYR A 1 194 ? -13.235 7.007 -26.192 1.00 47.75 194 TYR A O 1
ATOM 1562 N N . PHE A 1 195 ? -12.919 5.149 -24.981 1.00 42.31 195 PHE A N 1
ATOM 1563 C CA . PHE A 1 195 ? -12.884 5.847 -23.689 1.00 42.31 195 PHE A CA 1
ATOM 1564 C C . PHE A 1 195 ? -11.627 6.711 -23.476 1.00 42.31 195 PHE A C 1
ATOM 1566 O O . PHE A 1 195 ? -11.691 7.715 -22.770 1.00 42.31 195 PHE A O 1
ATOM 1573 N N . VAL A 1 196 ? -10.506 6.380 -24.128 1.00 45.94 196 VAL A N 1
ATOM 1574 C CA . VAL A 1 196 ? -9.259 7.168 -24.060 1.00 45.94 196 VAL A CA 1
ATOM 1575 C C . VAL A 1 196 ? -9.344 8.401 -24.965 1.00 45.94 196 VAL A C 1
ATOM 1577 O O . VAL A 1 196 ? -8.882 9.479 -24.599 1.00 45.94 196 VAL A O 1
ATOM 1580 N N . GLN A 1 197 ? -9.984 8.279 -26.133 1.00 44.25 197 GLN A N 1
ATOM 1581 C CA . GLN A 1 197 ? -10.168 9.407 -27.053 1.00 44.25 197 GLN A CA 1
ATOM 1582 C C . GLN A 1 197 ? -11.202 10.425 -26.547 1.00 44.25 197 GLN A C 1
ATOM 1584 O O . GLN A 1 197 ? -11.012 11.621 -26.760 1.00 44.25 197 GLN A O 1
ATOM 1589 N N . MET A 1 198 ? -12.239 9.997 -25.813 1.00 38.84 198 MET A N 1
ATOM 1590 C CA . MET A 1 198 ? -13.168 10.934 -25.162 1.00 38.84 198 MET A CA 1
ATOM 1591 C C . MET A 1 198 ? -12.483 11.801 -24.094 1.00 38.84 198 MET A C 1
ATOM 1593 O O . MET A 1 198 ? -12.756 12.995 -24.030 1.00 38.84 198 MET A O 1
ATOM 1597 N N . GLN A 1 199 ? -11.555 11.258 -23.298 1.00 39.53 199 GLN A N 1
ATOM 1598 C CA . GLN A 1 199 ? -10.835 12.048 -22.284 1.00 39.53 199 GLN A CA 1
ATOM 1599 C C . GLN A 1 199 ? -9.954 13.157 -22.879 1.00 39.53 199 GLN A C 1
ATOM 1601 O O . GLN A 1 199 ? -9.738 14.177 -22.227 1.00 39.53 199 GLN A O 1
ATOM 1606 N N . LEU A 1 200 ? -9.486 13.000 -24.121 1.00 39.28 200 LEU A N 1
ATOM 1607 C CA . LEU A 1 200 ? -8.725 14.033 -24.829 1.00 39.28 200 LEU A CA 1
ATOM 1608 C C . LEU A 1 200 ? -9.619 15.114 -25.462 1.00 39.28 200 LEU A C 1
ATOM 1610 O O . LEU A 1 200 ? -9.138 16.219 -25.688 1.00 39.28 200 LEU A O 1
ATOM 1614 N N . MET A 1 201 ? -10.909 14.847 -25.706 1.00 37.84 201 MET A N 1
ATOM 1615 C CA . MET A 1 201 ? -11.852 15.880 -26.169 1.00 37.84 201 MET A CA 1
ATOM 1616 C C . MET A 1 201 ? -12.325 16.816 -25.050 1.00 37.84 201 MET A C 1
ATOM 1618 O O . MET A 1 201 ? -12.655 17.959 -25.338 1.00 37.84 201 MET A O 1
ATOM 1622 N N . TYR A 1 202 ? -12.320 16.369 -23.789 1.00 39.31 202 TYR A N 1
ATOM 1623 C CA . TYR A 1 202 ? -12.681 17.209 -22.633 1.00 39.31 202 TYR A CA 1
ATOM 1624 C C . TYR A 1 202 ? -11.490 17.936 -21.990 1.00 39.31 202 TYR A C 1
ATOM 1626 O O . TYR A 1 202 ? -11.666 18.654 -21.013 1.00 39.31 202 TYR A O 1
ATOM 1634 N N . ARG A 1 203 ? -10.280 17.781 -22.543 1.00 41.22 203 ARG A N 1
ATOM 1635 C CA . ARG A 1 203 ? -9.137 18.669 -22.286 1.00 41.22 203 ARG A CA 1
ATOM 1636 C C . ARG A 1 203 ? -8.858 19.511 -23.526 1.00 41.22 203 ARG A C 1
ATOM 1638 O O . ARG A 1 203 ? -7.809 19.390 -24.156 1.00 41.22 203 ARG A O 1
ATOM 1645 N N . LYS A 1 204 ? -9.819 20.350 -23.889 1.00 37.59 204 LYS A N 1
ATOM 1646 C CA . LYS A 1 204 ? -9.518 21.602 -24.572 1.00 37.59 204 LYS A CA 1
ATOM 1647 C C . LYS A 1 204 ? -10.124 22.726 -23.745 1.00 37.59 204 LYS A C 1
ATOM 1649 O O . LYS A 1 204 ? -11.331 22.725 -23.528 1.00 37.59 204 LYS A O 1
ATOM 1654 N N . ASP A 1 205 ? -9.202 23.593 -23.343 1.00 45.06 205 ASP A N 1
ATOM 1655 C CA . ASP A 1 205 ? -9.311 24.893 -22.678 1.00 45.06 205 ASP A CA 1
ATOM 1656 C C . ASP A 1 205 ? -9.690 24.879 -21.187 1.00 45.06 205 ASP A C 1
ATOM 1658 O O . ASP A 1 205 ? -10.873 24.682 -20.834 1.00 45.06 205 ASP A O 1
#

pLDDT: mean 78.39, std 17.14, range [37.59, 98.25]